Protein AF-A0A813BSS5-F1 (afdb_monomer_lite)

Structure (mmCIF, N/CA/C/O backbone):
data_AF-A0A813BSS5-F1
#
_entry.id   AF-A0A813BSS5-F1
#
loop_
_atom_site.group_PDB
_atom_site.id
_atom_site.type_symbol
_atom_site.label_atom_id
_atom_site.label_alt_id
_atom_site.label_comp_id
_atom_site.label_asym_id
_atom_site.label_entity_id
_atom_site.label_seq_id
_atom_site.pdbx_PDB_ins_code
_atom_site.Cartn_x
_atom_site.Cartn_y
_atom_site.Cartn_z
_atom_site.occupancy
_atom_site.B_iso_or_equiv
_atom_site.auth_seq_id
_atom_site.auth_comp_id
_atom_site.auth_asym_id
_atom_site.auth_atom_id
_atom_site.pdbx_PDB_model_num
ATOM 1 N N . MET A 1 1 ? -29.055 -18.743 -21.252 1.00 41.91 1 MET A N 1
ATOM 2 C CA . MET A 1 1 ? -27.965 -18.498 -22.225 1.00 41.91 1 MET A CA 1
ATOM 3 C C . MET A 1 1 ? -28.225 -17.417 -23.309 1.00 41.91 1 MET A C 1
ATOM 5 O O . MET A 1 1 ? -27.627 -17.505 -24.364 1.00 41.91 1 MET A O 1
ATOM 9 N N . ALA A 1 2 ? -29.002 -16.329 -23.208 1.00 43.19 2 ALA A N 1
ATOM 10 C CA . ALA A 1 2 ? -29.913 -15.776 -22.201 1.00 43.19 2 ALA A CA 1
ATOM 11 C C . ALA A 1 2 ? -29.357 -15.704 -20.769 1.00 43.19 2 ALA A C 1
ATOM 13 O O . ALA A 1 2 ? -29.848 -16.429 -19.910 1.00 43.19 2 ALA A O 1
ATOM 14 N N . ALA A 1 3 ? -28.280 -14.944 -20.541 1.00 35.41 3 ALA A N 1
ATOM 15 C CA . ALA A 1 3 ? -27.772 -14.654 -19.186 1.00 35.41 3 ALA A CA 1
ATOM 16 C C . ALA A 1 3 ? -26.871 -13.402 -19.067 1.00 35.41 3 ALA A C 1
ATOM 18 O O . ALA A 1 3 ? -26.746 -12.891 -17.966 1.00 35.41 3 ALA A O 1
ATOM 19 N N . LEU A 1 4 ? -26.272 -12.880 -20.151 1.00 32.59 4 LEU A N 1
ATOM 20 C CA . LEU A 1 4 ? -25.371 -11.706 -20.075 1.00 32.59 4 LEU A CA 1
ATOM 21 C C . LEU A 1 4 ? -25.512 -10.705 -21.241 1.00 32.59 4 LEU A C 1
ATOM 23 O O . LEU A 1 4 ? -24.641 -9.888 -21.496 1.00 32.59 4 LEU A O 1
ATOM 27 N N . GLN A 1 5 ? -26.665 -10.721 -21.916 1.00 43.97 5 GLN A N 1
ATOM 28 C CA . GLN A 1 5 ? -27.059 -9.740 -22.942 1.00 43.97 5 GLN A CA 1
ATOM 29 C C . GLN A 1 5 ? -27.971 -8.623 -22.377 1.00 43.97 5 GLN A C 1
ATOM 31 O O . GLN A 1 5 ? -28.697 -7.979 -23.130 1.00 43.97 5 GLN A O 1
ATOM 36 N N . ARG A 1 6 ? -28.022 -8.445 -21.045 1.00 38.06 6 ARG A N 1
ATOM 37 C CA . ARG A 1 6 ? -29.059 -7.629 -20.370 1.00 38.06 6 ARG A CA 1
ATOM 38 C C . ARG A 1 6 ? -28.606 -6.770 -19.183 1.00 38.06 6 ARG A C 1
ATOM 40 O O . ARG A 1 6 ? -29.451 -6.177 -18.525 1.00 38.06 6 ARG A O 1
ATOM 47 N N . ALA A 1 7 ? -27.305 -6.693 -18.928 1.00 33.84 7 ALA A N 1
ATOM 48 C CA . ALA A 1 7 ? -26.698 -5.862 -17.892 1.00 33.84 7 ALA A CA 1
ATOM 49 C C . ALA A 1 7 ? -25.300 -5.445 -18.402 1.00 33.84 7 ALA A C 1
ATOM 51 O O . ALA A 1 7 ? -24.501 -6.328 -18.686 1.00 33.84 7 ALA A O 1
ATOM 52 N N . LEU A 1 8 ? -24.949 -4.172 -18.614 1.00 31.31 8 LEU A N 1
ATOM 53 C CA . LEU A 1 8 ? -25.668 -2.928 -18.327 1.00 31.31 8 LEU A CA 1
ATOM 54 C C . LEU A 1 8 ? -25.516 -1.921 -19.485 1.00 31.31 8 LEU A C 1
ATOM 56 O O . LEU A 1 8 ? -24.478 -1.283 -19.624 1.00 31.31 8 LEU A O 1
ATOM 60 N N . ARG A 1 9 ? -26.585 -1.706 -20.263 1.00 38.97 9 ARG A N 1
ATOM 61 C CA . ARG A 1 9 ? -26.912 -0.339 -20.700 1.00 38.97 9 ARG A CA 1
ATOM 62 C C . ARG A 1 9 ? -27.728 0.283 -19.568 1.00 38.97 9 ARG A C 1
ATOM 64 O O . ARG A 1 9 ? -28.641 -0.370 -19.063 1.00 38.97 9 ARG A O 1
ATOM 71 N N . PRO A 1 10 ? -27.415 1.522 -19.197 1.00 35.28 10 PRO A N 1
ATOM 72 C CA . PRO A 1 10 ? -28.390 2.566 -19.474 1.00 35.28 10 PRO A CA 1
ATOM 73 C C . PRO A 1 10 ? -27.781 3.637 -20.378 1.00 35.28 10 PRO A C 1
ATOM 75 O O . PRO A 1 10 ? -26.706 4.164 -20.108 1.00 35.28 10 PRO A O 1
ATOM 78 N N . GLU A 1 11 ? -28.498 3.976 -21.447 1.00 36.44 11 GLU A N 1
ATOM 79 C CA . GLU A 1 11 ? -28.312 5.275 -22.086 1.00 36.44 11 GLU A CA 1
ATOM 80 C C . GLU A 1 11 ? -28.931 6.325 -21.155 1.00 36.44 11 GLU A C 1
ATOM 82 O O . GLU A 1 11 ? -30.122 6.268 -20.850 1.00 36.44 11 GLU A O 1
ATOM 87 N N . GLY A 1 12 ? -28.107 7.254 -20.681 1.00 29.75 12 GLY A N 1
ATOM 88 C CA . GLY A 1 12 ? -28.536 8.527 -20.119 1.00 29.75 12 GLY A CA 1
ATOM 89 C C . GLY A 1 12 ? -27.921 9.618 -20.982 1.00 29.75 12 GLY A C 1
ATOM 90 O O . GLY A 1 12 ? -26.699 9.667 -21.112 1.00 29.75 12 GLY A O 1
ATOM 91 N N . SER A 1 13 ? -28.758 10.428 -21.627 1.00 38.72 13 SER A N 1
ATOM 92 C CA . SER A 1 13 ? -28.311 11.471 -22.550 1.00 38.72 13 SER A CA 1
ATOM 93 C C . SER A 1 13 ? -27.357 12.451 -21.871 1.00 38.72 13 SER A C 1
ATOM 95 O O . SER A 1 13 ? -27.692 13.015 -20.832 1.00 38.72 13 SER A O 1
ATOM 97 N N . ILE A 1 14 ? -26.220 12.723 -22.510 1.00 35.75 14 ILE A N 1
ATOM 98 C CA . ILE A 1 14 ? -25.503 13.985 -22.329 1.00 35.75 14 ILE A CA 1
ATOM 99 C C . ILE A 1 14 ? -25.571 14.705 -23.668 1.00 35.75 14 ILE A C 1
ATOM 101 O O . ILE A 1 14 ? -25.085 14.214 -24.687 1.00 35.75 14 ILE A O 1
ATOM 105 N N . GLU A 1 15 ? -26.258 15.839 -23.654 1.00 35.34 15 GLU A N 1
ATOM 106 C CA . GLU A 1 15 ? -26.369 16.739 -24.789 1.00 35.34 15 GLU A CA 1
ATOM 107 C C . GLU A 1 15 ? -25.010 17.390 -25.085 1.00 35.34 15 GLU A C 1
ATOM 109 O O . GLU A 1 15 ? -24.260 17.731 -24.173 1.00 35.34 15 GLU A O 1
ATOM 114 N N . SER A 1 16 ? -24.735 17.595 -26.373 1.00 43.12 16 SER A N 1
ATOM 115 C CA . SER A 1 16 ? -24.099 18.805 -26.909 1.00 43.12 16 SER A CA 1
ATOM 116 C C . SER A 1 16 ? -23.010 19.477 -26.050 1.00 43.12 16 SER A C 1
ATOM 118 O O . SER A 1 16 ? -23.248 20.509 -25.425 1.00 43.12 16 SER A O 1
ATOM 120 N N . GLY A 1 17 ? -21.784 18.953 -26.111 1.00 33.00 17 GLY A N 1
ATOM 121 C CA . GLY A 1 17 ? -20.577 19.642 -25.645 1.00 33.00 17 GLY A CA 1
ATOM 122 C C . GLY A 1 17 ? -19.471 19.545 -26.693 1.00 33.00 17 GLY A C 1
ATOM 123 O O . GLY A 1 17 ? -18.977 18.453 -26.965 1.00 33.00 17 GLY A O 1
ATOM 124 N N . GLU A 1 18 ? -19.103 20.672 -27.305 1.00 44.28 18 GLU A N 1
ATOM 125 C CA . GLU A 1 18 ? -18.062 20.741 -28.337 1.00 44.28 18 GLU A CA 1
ATOM 126 C C . GLU A 1 18 ? -16.682 20.391 -27.747 1.00 44.28 18 GLU A C 1
ATOM 128 O O . GLU A 1 18 ? -16.078 21.177 -27.019 1.00 44.28 18 GLU A O 1
ATOM 133 N N . GLY A 1 19 ? -16.178 19.196 -28.065 1.00 31.06 19 GLY A N 1
ATOM 134 C CA . GLY A 1 19 ? -14.781 18.809 -27.855 1.00 31.06 19 GLY A CA 1
ATOM 135 C C . GLY A 1 19 ? -13.951 19.061 -29.120 1.00 31.06 19 GLY A C 1
ATOM 136 O O . GLY A 1 19 ? -14.494 18.953 -30.223 1.00 31.06 19 GLY A O 1
ATOM 137 N N . PRO A 1 20 ? -12.650 19.392 -29.007 1.00 34.28 20 PRO A N 1
ATOM 138 C CA . PRO A 1 20 ? -11.826 19.717 -30.167 1.00 34.28 20 PRO A CA 1
ATOM 139 C C . PRO A 1 20 ? -11.706 18.517 -31.113 1.00 34.28 20 PRO A C 1
ATOM 141 O O . PRO A 1 20 ? -11.486 17.385 -30.679 1.00 34.28 20 PRO A O 1
ATOM 144 N N . ALA A 1 21 ? -11.831 18.778 -32.415 1.00 36.62 21 ALA A N 1
ATOM 145 C CA . ALA A 1 21 ? -11.681 17.762 -33.446 1.00 36.62 21 ALA A CA 1
ATOM 146 C C . ALA A 1 21 ? -10.262 17.172 -33.410 1.00 36.62 21 ALA A C 1
ATOM 148 O O . ALA A 1 21 ? -9.282 17.861 -33.694 1.00 36.62 21 ALA A O 1
ATOM 149 N N . TRP A 1 22 ? -10.155 15.888 -33.066 1.00 37.19 22 TRP A N 1
ATOM 150 C CA . TRP A 1 22 ? -8.892 15.161 -33.128 1.00 37.19 22 TRP A CA 1
ATOM 151 C C . TRP A 1 22 ? -8.639 14.721 -34.572 1.00 37.19 22 TRP A C 1
ATOM 153 O O . TRP A 1 22 ? -9.071 13.648 -34.996 1.00 37.19 22 TRP A O 1
ATOM 163 N N . GLU A 1 23 ? -7.947 15.557 -35.345 1.00 32.38 23 GLU A N 1
ATOM 164 C CA . GLU A 1 23 ? -7.431 15.147 -36.651 1.00 32.38 23 GLU A CA 1
ATOM 165 C C . GLU A 1 23 ? -6.342 14.068 -36.472 1.00 32.38 23 GLU A C 1
ATOM 167 O O . GLU A 1 23 ? -5.448 14.219 -35.631 1.00 32.38 23 GLU A O 1
ATOM 172 N N . PRO A 1 24 ? -6.382 12.956 -37.228 1.00 36.72 24 PRO A N 1
ATOM 173 C CA . PRO A 1 24 ? -5.332 11.950 -37.171 1.00 36.72 24 PRO A CA 1
ATOM 174 C C . PRO A 1 24 ? -4.077 12.470 -37.886 1.00 36.72 24 PRO A C 1
ATOM 176 O O . PRO A 1 24 ? -4.059 12.604 -39.109 1.00 36.72 24 PRO A O 1
ATOM 179 N N . GLN A 1 25 ? -3.009 12.731 -37.127 1.00 39.38 25 GLN A N 1
ATOM 180 C CA . GLN A 1 25 ? -1.706 13.150 -37.659 1.00 39.38 25 GLN A CA 1
ATOM 181 C C . GLN A 1 25 ? -1.075 12.052 -38.533 1.00 39.38 25 GLN A C 1
ATOM 183 O O . GLN A 1 25 ? -0.367 11.173 -38.042 1.00 39.38 25 GLN A O 1
ATOM 188 N N . ALA A 1 26 ? -1.312 12.118 -39.844 1.00 38.91 26 ALA A N 1
ATOM 189 C CA . ALA A 1 26 ? -0.766 11.172 -40.819 1.00 38.91 26 ALA A CA 1
ATOM 190 C C . ALA A 1 26 ? 0.738 11.374 -41.114 1.00 38.91 26 ALA A C 1
ATOM 192 O O . ALA A 1 26 ? 1.367 10.500 -41.703 1.00 38.91 26 ALA A O 1
ATOM 193 N N . GLU A 1 27 ? 1.329 12.495 -40.688 1.00 41.62 27 GLU A N 1
ATOM 194 C CA . GLU A 1 27 ? 2.693 12.906 -41.066 1.00 41.62 27 GLU A CA 1
ATOM 195 C C . GLU A 1 27 ? 3.815 12.211 -40.259 1.00 41.62 27 GLU A C 1
ATOM 197 O O . GLU A 1 27 ? 4.951 12.145 -40.715 1.00 41.62 27 GLU A O 1
ATOM 202 N N . ASN A 1 28 ? 3.515 11.609 -39.100 1.00 52.53 28 ASN A N 1
ATOM 203 C CA . ASN A 1 28 ? 4.542 11.053 -38.196 1.00 52.53 28 ASN A CA 1
ATOM 204 C C . ASN A 1 28 ? 5.046 9.633 -38.551 1.00 52.53 28 ASN A C 1
ATOM 206 O O . ASN A 1 28 ? 5.989 9.139 -37.929 1.00 52.53 28 ASN A O 1
ATOM 210 N N . CYS A 1 29 ? 4.428 8.934 -39.510 1.00 54.06 29 CYS A N 1
ATOM 211 C CA . CYS A 1 29 ? 4.730 7.513 -39.748 1.00 54.06 29 CYS A CA 1
ATOM 212 C C . CYS A 1 29 ? 6.068 7.279 -40.476 1.00 54.06 29 CYS A C 1
ATOM 214 O O . CYS A 1 29 ? 6.780 6.325 -40.155 1.00 54.06 29 CYS A O 1
ATOM 216 N N . GLU A 1 30 ? 6.435 8.135 -41.434 1.00 60.25 30 GLU A N 1
ATOM 217 C CA . GLU A 1 30 ? 7.646 7.937 -42.247 1.00 60.25 30 GLU A CA 1
ATOM 218 C C . GLU A 1 30 ? 8.931 8.262 -41.465 1.00 60.25 30 GLU A C 1
ATOM 220 O O . GLU A 1 30 ? 9.902 7.502 -41.520 1.00 60.25 30 GLU A O 1
ATOM 225 N N . GLU A 1 31 ? 8.921 9.324 -40.651 1.00 61.78 31 GLU A N 1
ATOM 226 C CA . GLU A 1 31 ? 10.051 9.687 -39.780 1.00 61.78 31 GLU A CA 1
ATOM 227 C C . GLU A 1 31 ? 10.272 8.663 -38.650 1.00 61.78 31 GLU A C 1
ATOM 229 O O . GLU A 1 31 ? 11.416 8.329 -38.311 1.00 61.78 31 GLU A O 1
ATOM 234 N N . SER A 1 32 ? 9.187 8.093 -38.110 1.00 64.50 32 SER A N 1
ATOM 235 C CA . SER A 1 32 ? 9.254 6.978 -37.156 1.00 64.50 32 SER A CA 1
ATOM 236 C C . SER A 1 32 ? 9.902 5.739 -37.800 1.00 64.50 32 SER A C 1
ATOM 238 O O . SER A 1 32 ? 10.847 5.168 -37.252 1.00 64.50 32 SER A O 1
ATOM 240 N N . GLY A 1 33 ? 9.513 5.389 -39.032 1.00 77.69 33 GLY A N 1
ATOM 241 C CA . GLY A 1 33 ? 10.150 4.305 -39.790 1.00 77.69 33 GLY A CA 1
ATOM 242 C C . GLY A 1 33 ? 11.646 4.536 -40.053 1.00 77.69 33 GLY A C 1
ATOM 243 O O . GLY A 1 33 ? 12.465 3.637 -39.841 1.00 77.69 33 GLY A O 1
ATOM 244 N N . ALA A 1 34 ? 12.034 5.747 -40.463 1.00 84.88 34 ALA A N 1
ATOM 245 C CA . ALA A 1 34 ? 13.434 6.088 -40.725 1.00 84.88 34 ALA A CA 1
ATOM 246 C C . ALA A 1 34 ? 14.308 6.018 -39.457 1.00 84.88 34 ALA A C 1
ATOM 248 O O . ALA A 1 34 ? 15.418 5.475 -39.487 1.00 84.88 34 ALA A O 1
ATOM 249 N N . SER A 1 35 ? 13.804 6.520 -38.328 1.00 85.94 35 SER A N 1
ATOM 250 C CA . SER A 1 35 ? 14.518 6.497 -37.044 1.00 85.94 35 SER A CA 1
ATOM 251 C C . SER A 1 35 ? 14.665 5.083 -36.463 1.00 85.94 35 SER A C 1
ATOM 253 O O . SER A 1 35 ? 15.728 4.766 -35.925 1.00 85.94 35 SER A O 1
ATOM 255 N N . GLU A 1 36 ? 13.693 4.185 -36.660 1.00 88.31 36 GLU A N 1
ATOM 256 C CA . GLU A 1 36 ? 13.842 2.759 -36.326 1.00 88.31 36 GLU A CA 1
ATOM 257 C C . GLU A 1 36 ? 14.911 2.037 -37.167 1.00 88.31 36 GLU A C 1
ATOM 259 O O . GLU A 1 36 ? 15.658 1.193 -36.651 1.00 88.31 36 GLU A O 1
ATOM 264 N N . VAL A 1 37 ? 15.002 2.347 -38.464 1.00 90.00 37 VAL A N 1
ATOM 265 C CA . VAL A 1 37 ? 16.030 1.782 -39.356 1.00 90.00 37 VAL A CA 1
ATOM 266 C C . VAL A 1 37 ? 17.418 2.279 -38.948 1.00 90.00 37 VAL A C 1
ATOM 268 O O . VAL A 1 37 ? 18.342 1.473 -38.816 1.00 90.00 37 VAL A O 1
ATOM 271 N N . LEU A 1 38 ? 17.564 3.575 -38.657 1.00 89.88 38 LEU A N 1
ATOM 272 C CA . LEU A 1 38 ? 18.812 4.143 -38.139 1.00 89.88 38 LEU A CA 1
ATOM 273 C C . LEU A 1 38 ? 19.199 3.536 -36.784 1.00 89.88 38 LEU A C 1
ATOM 275 O O . LEU A 1 38 ? 20.355 3.156 -36.601 1.00 89.88 38 LEU A O 1
ATOM 279 N N . ALA A 1 39 ? 18.251 3.356 -35.862 1.00 90.50 39 ALA A N 1
ATOM 280 C CA . ALA A 1 39 ? 18.513 2.682 -34.593 1.00 90.50 39 ALA A CA 1
ATOM 281 C C . ALA A 1 39 ? 19.001 1.237 -34.791 1.00 90.50 39 ALA A C 1
ATOM 283 O O . ALA A 1 39 ? 19.964 0.818 -34.151 1.00 90.50 39 ALA A O 1
ATOM 284 N N . SER A 1 40 ? 18.398 0.503 -35.731 1.00 90.31 40 SER A N 1
ATOM 285 C CA . SER A 1 40 ? 18.821 -0.860 -36.086 1.00 90.31 40 SER A CA 1
ATOM 286 C C . SER A 1 40 ? 20.258 -0.888 -36.643 1.00 90.31 40 SER A C 1
ATOM 288 O O . SER A 1 40 ? 21.019 -1.808 -36.347 1.00 90.31 40 SER A O 1
ATOM 290 N N . LEU A 1 41 ? 20.666 0.141 -37.400 1.00 92.50 41 LEU A N 1
ATOM 291 C CA . LEU A 1 41 ? 22.038 0.301 -37.903 1.00 92.50 41 LEU A CA 1
ATOM 292 C C . LEU A 1 41 ? 23.045 0.683 -36.806 1.00 92.50 41 LEU A C 1
ATOM 294 O O . LEU A 1 41 ? 24.167 0.177 -36.823 1.00 92.50 41 LEU A O 1
ATOM 298 N N . HIS A 1 42 ? 22.674 1.551 -35.859 1.00 90.19 42 HIS A N 1
ATOM 299 C CA . HIS A 1 42 ? 23.517 1.873 -34.699 1.00 90.19 42 HIS A CA 1
ATOM 300 C C . HIS A 1 42 ? 23.720 0.644 -33.805 1.00 90.19 42 HIS A C 1
ATOM 302 O O . HIS A 1 42 ? 24.853 0.327 -33.448 1.00 90.19 42 HIS A O 1
ATOM 308 N N . GLU A 1 43 ? 22.656 -0.115 -33.535 1.00 90.19 43 GLU A N 1
ATOM 309 C CA . GLU A 1 43 ? 22.741 -1.359 -32.771 1.00 90.19 43 GLU A CA 1
ATOM 310 C C . GLU A 1 43 ? 23.635 -2.404 -33.459 1.00 90.19 43 GLU A C 1
ATOM 312 O O . GLU A 1 43 ? 24.505 -2.984 -32.812 1.00 90.19 43 GLU A O 1
ATOM 317 N N . ALA A 1 44 ? 23.499 -2.596 -34.777 1.00 89.31 44 ALA A N 1
ATOM 318 C CA . ALA A 1 44 ? 24.358 -3.504 -35.545 1.00 89.31 44 ALA A CA 1
ATOM 319 C C . ALA A 1 44 ? 25.846 -3.092 -35.551 1.00 89.31 44 ALA A C 1
ATOM 321 O O . ALA A 1 44 ? 26.715 -3.923 -35.812 1.00 89.31 44 ALA A O 1
ATOM 322 N N . ARG A 1 45 ? 26.151 -1.822 -35.250 1.00 89.44 45 ARG A N 1
ATOM 323 C CA . ARG A 1 45 ? 27.514 -1.288 -35.073 1.00 89.44 45 ARG A CA 1
ATOM 324 C C . ARG A 1 45 ? 28.013 -1.344 -33.621 1.00 89.44 45 ARG A C 1
ATOM 326 O O . ARG A 1 45 ? 29.124 -0.895 -33.361 1.00 89.44 45 ARG A O 1
ATOM 333 N N . GLY A 1 46 ? 27.218 -1.876 -32.689 1.00 85.06 46 GLY A N 1
ATOM 334 C CA . GLY A 1 46 ? 27.536 -1.933 -31.257 1.00 85.06 46 GLY A CA 1
ATOM 335 C C . GLY A 1 46 ? 27.190 -0.664 -30.468 1.00 85.06 46 GLY A C 1
ATOM 336 O O . GLY A 1 46 ? 27.453 -0.603 -29.271 1.00 85.06 46 GLY A O 1
ATOM 337 N N . ASP A 1 47 ? 26.571 0.340 -31.093 1.00 88.25 47 ASP A N 1
ATOM 338 C CA . ASP A 1 47 ? 26.162 1.591 -30.448 1.00 88.25 47 ASP A CA 1
ATOM 339 C C . ASP A 1 47 ? 24.708 1.504 -29.950 1.00 88.25 47 ASP A C 1
ATOM 341 O O . ASP A 1 47 ? 23.778 2.125 -30.478 1.00 88.25 47 ASP A O 1
ATOM 345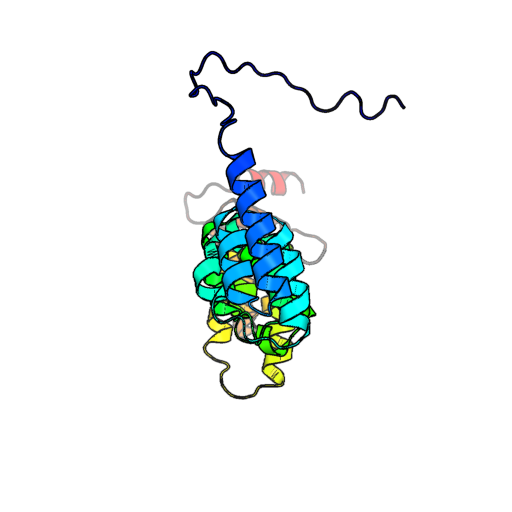 N N . ALA A 1 48 ? 24.511 0.691 -28.908 1.00 88.69 48 ALA A N 1
ATOM 346 C CA . ALA A 1 48 ? 23.214 0.522 -28.252 1.00 88.69 48 ALA A CA 1
ATOM 347 C C . ALA A 1 48 ? 22.682 1.836 -27.642 1.00 88.69 48 ALA A C 1
ATOM 349 O O . ALA A 1 48 ? 21.470 2.030 -27.560 1.00 88.69 48 ALA A O 1
ATOM 350 N N . THR A 1 49 ? 23.568 2.762 -27.261 1.00 89.19 49 THR A N 1
ATOM 351 C CA . THR A 1 49 ? 23.216 4.058 -26.660 1.00 89.19 49 THR A CA 1
ATOM 352 C C . THR A 1 49 ? 22.547 5.000 -27.659 1.00 89.19 49 THR A C 1
ATOM 354 O O . THR A 1 49 ? 21.507 5.586 -27.343 1.00 89.19 49 THR A O 1
ATOM 357 N N . SER A 1 50 ? 23.089 5.150 -28.871 1.00 89.56 50 SER A N 1
ATOM 358 C CA . SER A 1 50 ? 22.430 5.958 -29.906 1.00 89.56 50 SER A CA 1
ATOM 359 C C . SER A 1 50 ? 21.156 5.288 -30.414 1.00 89.56 50 SER A C 1
ATOM 361 O O . SER A 1 50 ? 20.152 5.971 -30.604 1.00 89.56 50 SER A O 1
ATOM 363 N N . ALA A 1 51 ? 21.152 3.957 -30.553 1.00 90.94 51 ALA A N 1
ATOM 364 C CA . ALA A 1 51 ? 19.952 3.206 -30.917 1.00 90.94 51 ALA A CA 1
ATOM 365 C C . ALA A 1 51 ? 18.811 3.403 -29.897 1.00 90.94 51 ALA A C 1
ATOM 367 O O . ALA A 1 51 ? 17.687 3.717 -30.287 1.00 90.94 51 ALA A O 1
ATOM 368 N N . LEU A 1 52 ? 19.108 3.321 -28.595 1.00 91.12 52 LEU A N 1
ATOM 369 C CA . LEU A 1 52 ? 18.176 3.632 -27.507 1.00 91.12 52 LEU A CA 1
ATOM 370 C C . LEU A 1 52 ? 17.609 5.055 -27.622 1.00 91.12 52 LEU A C 1
ATOM 372 O O . LEU A 1 52 ? 16.395 5.235 -27.554 1.00 91.12 52 LEU A O 1
ATOM 376 N N . ARG A 1 53 ? 18.469 6.065 -27.813 1.00 90.38 53 ARG A N 1
ATOM 377 C CA . ARG A 1 53 ? 18.039 7.470 -27.935 1.00 90.38 53 ARG A CA 1
ATOM 378 C C . ARG A 1 53 ? 17.127 7.694 -29.139 1.00 90.38 53 ARG A C 1
ATOM 380 O O . ARG A 1 53 ? 16.135 8.404 -29.003 1.00 90.38 53 ARG A O 1
ATOM 387 N N . LEU A 1 54 ? 17.437 7.079 -30.282 1.00 90.69 54 LEU A N 1
ATOM 388 C CA . LEU A 1 54 ? 16.621 7.161 -31.495 1.00 90.69 54 LEU A CA 1
ATOM 389 C C . LEU A 1 54 ? 15.247 6.505 -31.294 1.00 90.69 54 LEU A C 1
ATOM 391 O O . LEU A 1 54 ? 14.237 7.156 -31.537 1.00 90.69 54 LEU A O 1
ATOM 395 N N . LEU A 1 55 ? 15.185 5.274 -30.770 1.00 91.75 55 LEU A N 1
ATOM 396 C CA . LEU A 1 55 ? 13.906 4.588 -30.522 1.00 91.75 55 LEU A CA 1
ATOM 397 C C . LEU A 1 55 ? 13.051 5.305 -29.465 1.00 91.75 55 LEU A C 1
ATOM 399 O O . LEU A 1 55 ? 11.840 5.425 -29.638 1.00 91.75 55 LEU A O 1
ATOM 403 N N . ALA A 1 56 ? 13.671 5.826 -28.400 1.00 90.44 56 ALA A N 1
ATOM 404 C CA . ALA A 1 56 ? 12.981 6.592 -27.361 1.00 90.44 56 ALA A CA 1
ATOM 405 C C . ALA A 1 56 ? 12.512 7.980 -27.840 1.00 90.44 56 ALA A C 1
ATOM 407 O O . ALA A 1 56 ? 11.530 8.507 -27.320 1.00 90.44 56 ALA A O 1
ATOM 408 N N . ALA A 1 57 ? 13.194 8.589 -28.817 1.00 89.25 57 ALA A N 1
ATOM 409 C CA . ALA A 1 57 ? 12.733 9.812 -29.474 1.00 89.25 57 ALA A CA 1
ATOM 410 C C . ALA A 1 57 ? 11.590 9.537 -30.466 1.00 89.25 57 ALA A C 1
ATOM 412 O O . ALA A 1 57 ? 10.660 10.332 -30.539 1.00 89.25 57 ALA A O 1
ATOM 413 N N . ALA A 1 58 ? 11.632 8.399 -31.163 1.00 89.38 58 ALA A N 1
ATOM 414 C CA . ALA A 1 58 ? 10.610 7.950 -32.109 1.00 89.38 58 ALA A CA 1
ATOM 415 C C . ALA A 1 58 ? 9.329 7.395 -31.453 1.00 89.38 58 ALA A C 1
ATOM 417 O O . ALA A 1 58 ? 8.378 7.068 -32.159 1.00 89.38 58 ALA A O 1
ATOM 418 N N . GLY A 1 59 ? 9.317 7.215 -30.124 1.00 88.88 59 GLY A N 1
ATOM 419 C CA . GLY A 1 59 ? 8.221 6.553 -29.407 1.00 88.88 59 GLY A CA 1
ATOM 420 C C . GLY A 1 59 ? 8.070 5.063 -29.747 1.00 88.88 59 GLY A C 1
ATOM 421 O O . GLY A 1 59 ? 6.987 4.504 -29.598 1.00 88.88 59 GLY A O 1
ATOM 422 N N . SER A 1 60 ? 9.128 4.405 -30.232 1.00 91.56 60 SER A N 1
ATOM 423 C CA . SER A 1 60 ? 9.041 3.025 -30.718 1.00 91.56 60 SER A CA 1
ATOM 424 C C . SER A 1 60 ? 9.073 2.001 -29.584 1.00 91.56 60 SER A C 1
ATOM 426 O O . SER A 1 60 ? 10.041 1.905 -28.827 1.00 91.56 60 SER A O 1
ATOM 428 N N . GLN A 1 61 ? 8.065 1.126 -29.554 1.00 91.25 61 GLN A N 1
ATOM 429 C CA . GLN A 1 61 ? 7.979 -0.044 -28.666 1.00 91.25 61 GLN A CA 1
ATOM 430 C C . GLN A 1 61 ? 9.181 -1.004 -28.796 1.00 91.25 61 GLN A C 1
ATOM 432 O O . GLN A 1 61 ? 9.488 -1.754 -27.868 1.00 91.25 61 GLN A O 1
ATOM 437 N N . ARG A 1 62 ? 9.929 -0.960 -29.911 1.00 92.06 62 ARG A N 1
ATOM 438 C CA . ARG A 1 62 ? 11.151 -1.768 -30.101 1.00 92.06 62 ARG A CA 1
ATOM 439 C C . ARG A 1 62 ? 12.254 -1.415 -29.099 1.00 92.06 62 ARG A C 1
ATOM 441 O O . ARG A 1 62 ? 13.156 -2.227 -28.887 1.00 92.06 62 ARG A O 1
ATOM 448 N N . VAL A 1 63 ? 12.166 -0.253 -28.445 1.00 92.62 63 VAL A N 1
ATOM 449 C CA . VAL A 1 63 ? 13.094 0.165 -27.390 1.00 92.62 63 VAL A CA 1
ATOM 450 C C . VAL A 1 63 ? 13.164 -0.844 -26.239 1.00 92.62 63 VAL A C 1
ATOM 452 O O . VAL A 1 63 ? 14.256 -1.149 -25.769 1.00 92.62 63 VAL A O 1
ATOM 455 N N . PHE A 1 64 ? 12.043 -1.457 -25.844 1.00 92.94 64 PHE A N 1
ATOM 456 C CA . PHE A 1 64 ? 12.015 -2.430 -24.746 1.00 92.94 64 PHE A CA 1
ATOM 457 C C . PHE A 1 64 ? 12.697 -3.752 -25.118 1.00 92.94 64 PHE A C 1
ATOM 459 O O . PHE A 1 64 ? 13.368 -4.361 -24.283 1.00 92.94 64 PHE A O 1
ATOM 466 N N . ALA A 1 65 ? 12.604 -4.171 -26.385 1.00 92.19 65 ALA A N 1
ATOM 467 C CA . ALA A 1 65 ? 13.327 -5.334 -26.897 1.00 92.19 65 ALA A CA 1
ATOM 468 C C . ALA A 1 65 ? 14.848 -5.093 -26.938 1.00 92.19 65 ALA A C 1
ATOM 4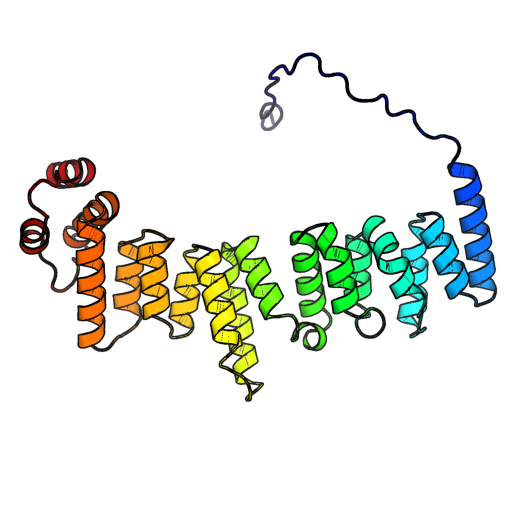70 O O . ALA A 1 65 ? 15.621 -5.987 -26.584 1.00 92.19 65 ALA A O 1
ATOM 471 N N . LEU A 1 66 ? 15.277 -3.877 -27.306 1.00 92.06 66 LEU A N 1
ATOM 472 C CA . LEU A 1 66 ? 16.677 -3.454 -27.224 1.00 92.06 66 LEU A CA 1
ATOM 473 C C . LEU A 1 66 ? 17.161 -3.484 -25.766 1.00 92.06 66 LEU A C 1
ATOM 475 O O . LEU A 1 66 ? 18.132 -4.177 -25.462 1.00 92.06 66 LEU A O 1
ATOM 479 N N . LEU A 1 67 ? 16.451 -2.809 -24.855 1.00 91.62 67 LEU A N 1
ATOM 480 C CA . LEU A 1 67 ? 16.797 -2.758 -23.430 1.00 91.62 67 LEU A CA 1
ATOM 481 C C . LEU A 1 67 ? 16.922 -4.157 -22.820 1.00 91.62 67 LEU A C 1
ATOM 483 O O . LEU A 1 67 ? 17.940 -4.461 -22.205 1.00 91.62 67 LEU A O 1
ATOM 487 N N . ARG A 1 68 ? 15.945 -5.044 -23.053 1.00 91.25 68 ARG A N 1
ATOM 488 C CA . ARG A 1 68 ? 15.958 -6.417 -22.520 1.00 91.25 68 ARG A CA 1
ATOM 489 C C . ARG A 1 68 ? 17.188 -7.219 -22.953 1.00 91.25 68 ARG A C 1
ATOM 491 O O . ARG A 1 68 ? 17.708 -8.006 -22.168 1.00 91.25 68 ARG A O 1
ATOM 498 N N . ARG A 1 69 ? 17.650 -7.028 -24.193 1.00 89.56 69 ARG A N 1
ATOM 499 C CA . ARG A 1 69 ? 18.830 -7.713 -24.740 1.00 89.56 69 ARG A CA 1
ATOM 500 C C . ARG A 1 69 ? 20.134 -7.190 -24.138 1.00 89.56 69 ARG A C 1
ATOM 502 O O . ARG A 1 69 ? 20.971 -8.002 -23.763 1.00 89.56 69 ARG A O 1
ATOM 509 N N . HIS A 1 70 ? 20.309 -5.872 -24.050 1.00 88.81 70 HIS A N 1
ATOM 510 C CA . HIS A 1 70 ? 21.581 -5.271 -23.616 1.00 88.81 70 HIS A CA 1
ATOM 511 C C . HIS A 1 70 ? 21.729 -5.213 -22.089 1.00 88.81 70 HIS A C 1
ATOM 513 O O . HIS A 1 70 ? 22.800 -5.531 -21.577 1.00 88.81 70 HIS A O 1
ATOM 519 N N . LEU A 1 71 ? 20.657 -4.926 -21.340 1.00 85.94 71 LEU A N 1
ATOM 520 C CA . LEU A 1 71 ? 20.677 -5.000 -19.869 1.00 85.94 71 LEU A CA 1
ATOM 521 C C . LEU A 1 71 ? 20.911 -6.441 -19.385 1.00 85.94 71 LEU A C 1
ATOM 523 O O . LEU A 1 71 ? 21.680 -6.668 -18.455 1.00 85.94 71 LEU A O 1
ATOM 527 N N . GLY A 1 72 ? 20.347 -7.435 -20.084 1.00 78.25 72 GLY A N 1
ATOM 528 C CA . GLY A 1 72 ? 20.630 -8.856 -19.849 1.00 78.25 72 GLY A CA 1
ATOM 529 C C . GLY A 1 72 ? 22.078 -9.283 -20.132 1.00 78.25 72 GLY A C 1
ATOM 530 O O . GLY A 1 72 ? 22.479 -10.365 -19.713 1.00 78.25 72 GLY A O 1
ATOM 531 N N . GLN A 1 73 ? 22.868 -8.446 -20.812 1.00 82.19 73 GLN A N 1
ATOM 532 C CA . GLN A 1 73 ? 24.301 -8.647 -21.066 1.00 82.19 73 GLN A CA 1
ATOM 533 C C . GLN A 1 73 ? 25.192 -7.817 -20.122 1.00 82.19 73 GLN A C 1
ATOM 535 O O . GLN A 1 73 ? 26.410 -7.820 -20.279 1.00 82.19 73 GLN A O 1
ATOM 540 N N . GLY A 1 74 ? 24.607 -7.109 -19.146 1.00 71.06 74 GLY A N 1
ATOM 541 C CA . GLY A 1 74 ? 25.343 -6.242 -18.223 1.00 71.06 74 GLY A CA 1
ATOM 542 C C . GLY A 1 74 ? 25.853 -4.944 -18.857 1.00 71.06 74 GLY A C 1
ATOM 543 O O . GLY A 1 74 ? 26.775 -4.332 -18.323 1.00 71.06 74 GLY A O 1
ATOM 544 N N . ALA A 1 75 ? 25.290 -4.519 -19.993 1.00 74.75 75 ALA A N 1
ATOM 545 C CA . ALA A 1 75 ? 25.655 -3.249 -20.607 1.00 74.75 75 ALA A CA 1
ATOM 546 C C . ALA A 1 75 ? 25.151 -2.075 -19.750 1.00 74.75 75 ALA A C 1
ATOM 548 O O . ALA A 1 75 ? 23.942 -1.912 -19.565 1.00 74.75 75 ALA A O 1
ATOM 549 N N . ASP A 1 76 ? 26.070 -1.228 -19.279 1.00 70.88 76 ASP A N 1
ATOM 550 C CA . ASP A 1 76 ? 25.721 0.047 -18.650 1.00 70.88 76 ASP A CA 1
ATOM 551 C C . ASP A 1 76 ? 25.203 1.025 -19.713 1.00 70.88 76 ASP A C 1
ATOM 553 O O . ASP A 1 76 ? 25.947 1.751 -20.380 1.00 70.88 76 ASP A O 1
ATOM 557 N N . LEU A 1 77 ? 23.886 1.019 -19.894 1.00 67.94 77 LEU A N 1
ATOM 558 C CA . LEU A 1 77 ? 23.185 1.970 -20.739 1.00 67.94 77 LEU A CA 1
ATOM 559 C C . LEU A 1 77 ? 22.943 3.270 -19.959 1.00 67.94 77 LEU A C 1
ATOM 561 O O . LEU A 1 77 ? 21.798 3.659 -19.742 1.00 67.94 77 LEU A O 1
ATOM 565 N N . GLY A 1 78 ? 24.007 3.988 -19.588 1.00 68.62 78 GLY A N 1
ATOM 566 C CA . GLY A 1 78 ? 23.931 5.241 -18.815 1.00 68.62 78 GLY A CA 1
ATOM 567 C C . GLY A 1 78 ? 23.064 6.356 -19.436 1.00 68.62 78 GLY A C 1
ATOM 568 O O . GLY A 1 78 ? 22.754 7.352 -18.786 1.00 68.62 78 GLY A O 1
ATOM 569 N N . ALA A 1 79 ? 22.613 6.196 -20.686 1.00 73.75 79 ALA A N 1
ATOM 570 C CA . ALA A 1 79 ? 21.605 7.052 -21.309 1.00 73.75 79 ALA A CA 1
ATOM 571 C C . ALA A 1 79 ? 20.147 6.729 -20.919 1.00 73.75 79 ALA A C 1
ATOM 573 O O . ALA A 1 79 ? 19.285 7.561 -21.201 1.00 73.75 79 ALA A O 1
ATOM 574 N N . VAL A 1 80 ? 19.843 5.580 -20.293 1.00 83.00 80 VAL A N 1
ATOM 575 C CA . VAL A 1 80 ? 18.462 5.196 -19.940 1.00 83.00 80 VAL A CA 1
ATOM 576 C C . VAL A 1 80 ? 17.855 6.183 -18.956 1.00 83.00 80 VAL A C 1
ATOM 578 O O . VAL A 1 80 ? 16.748 6.638 -19.208 1.00 83.00 80 VAL A O 1
ATOM 581 N N . SER A 1 81 ? 18.583 6.583 -17.908 1.00 82.81 81 SER A N 1
ATOM 582 C CA . SER A 1 81 ? 18.115 7.578 -16.926 1.00 82.81 81 SER A CA 1
ATOM 583 C C . SER A 1 81 ? 17.616 8.867 -17.606 1.00 82.81 81 SER A C 1
ATOM 585 O O . SER A 1 81 ? 16.516 9.343 -17.335 1.00 82.81 81 SER A O 1
ATOM 587 N N . ALA A 1 82 ? 18.347 9.359 -18.615 1.00 84.81 82 ALA A N 1
ATOM 588 C CA . ALA A 1 82 ? 17.987 10.566 -19.365 1.00 84.81 82 ALA A CA 1
ATOM 589 C C . ALA A 1 82 ? 16.742 10.418 -20.268 1.00 84.81 82 ALA A C 1
ATOM 591 O O . ALA A 1 82 ? 16.120 11.423 -20.611 1.00 84.81 82 ALA A O 1
ATOM 592 N N . VAL A 1 83 ? 16.370 9.196 -20.669 1.00 89.56 83 VAL A N 1
ATOM 593 C CA . VAL A 1 83 ? 15.143 8.921 -21.445 1.00 89.56 83 VAL A CA 1
ATOM 594 C C . VAL A 1 83 ? 14.041 8.252 -20.617 1.00 89.56 83 VAL A C 1
ATOM 596 O O . VAL A 1 83 ? 12.939 8.055 -21.127 1.00 89.56 83 VAL A O 1
ATOM 599 N N . LEU A 1 84 ? 14.297 7.948 -19.341 1.00 90.69 84 LEU A N 1
ATOM 600 C CA . LEU A 1 84 ? 13.425 7.170 -18.461 1.00 90.69 84 LEU A CA 1
ATOM 601 C C . LEU A 1 84 ? 11.983 7.704 -18.400 1.00 90.69 84 LEU A C 1
ATOM 603 O O . LEU A 1 84 ? 11.076 6.895 -18.595 1.00 90.69 84 LEU A O 1
ATOM 607 N N . PRO A 1 85 ? 11.722 9.025 -18.271 1.00 91.00 85 PRO A N 1
ATOM 608 C CA . PRO A 1 85 ? 10.353 9.545 -18.287 1.00 91.00 85 PRO A CA 1
ATOM 609 C C . PRO A 1 85 ? 9.613 9.272 -19.605 1.00 91.00 85 PRO A C 1
ATOM 611 O O . PRO A 1 85 ? 8.416 9.010 -19.597 1.00 91.00 85 PRO A O 1
ATOM 614 N N . ARG A 1 86 ? 10.317 9.277 -20.749 1.00 91.00 86 ARG A N 1
ATOM 615 C CA . ARG A 1 86 ? 9.719 8.964 -22.062 1.00 91.00 86 ARG A CA 1
ATOM 616 C C . ARG A 1 86 ? 9.411 7.478 -22.203 1.00 91.00 86 ARG A C 1
ATOM 618 O O . ARG A 1 86 ? 8.387 7.123 -22.771 1.00 91.00 86 ARG A O 1
ATOM 625 N N . LEU A 1 87 ? 10.282 6.617 -21.677 1.00 92.50 87 LEU A N 1
ATOM 626 C CA . LEU A 1 87 ? 10.072 5.168 -21.681 1.00 92.50 87 LEU A CA 1
ATOM 627 C C . LEU A 1 87 ? 8.886 4.770 -20.794 1.00 92.50 87 LEU A C 1
ATOM 629 O O . LEU A 1 87 ? 8.070 3.951 -21.205 1.00 92.50 87 LEU A O 1
ATOM 633 N N . VAL A 1 88 ? 8.764 5.379 -19.610 1.00 93.94 88 VAL A N 1
ATOM 634 C CA . VAL A 1 88 ? 7.621 5.168 -18.710 1.00 93.94 88 VAL A CA 1
ATOM 635 C C . VAL A 1 88 ? 6.327 5.724 -19.314 1.00 93.94 88 VAL A C 1
ATOM 637 O O . VAL A 1 88 ? 5.299 5.059 -19.235 1.00 93.94 88 VAL A O 1
ATOM 640 N N . ALA A 1 89 ? 6.370 6.874 -19.995 1.00 92.19 89 ALA A N 1
ATOM 641 C CA . ALA A 1 89 ? 5.211 7.399 -20.718 1.00 92.19 89 ALA A CA 1
ATOM 642 C C . ALA A 1 89 ? 4.790 6.536 -21.926 1.00 92.19 89 ALA A C 1
ATOM 644 O O . ALA A 1 89 ? 3.614 6.539 -22.285 1.00 92.19 89 ALA A O 1
ATOM 645 N N . LEU A 1 90 ? 5.724 5.799 -22.541 1.00 92.94 90 LEU A N 1
ATOM 646 C CA . LEU A 1 90 ? 5.452 4.889 -23.658 1.00 92.94 90 LEU A CA 1
ATOM 647 C C . LEU A 1 90 ? 4.820 3.563 -23.200 1.00 92.94 90 LEU A C 1
ATOM 649 O O . LEU A 1 90 ? 3.844 3.114 -23.799 1.00 92.94 90 LEU A O 1
ATOM 653 N N . ASP A 1 91 ? 5.379 2.927 -22.166 1.00 93.75 91 ASP A N 1
ATOM 654 C CA . ASP A 1 91 ? 4.770 1.774 -21.491 1.00 93.75 91 ASP A CA 1
ATOM 655 C C . ASP A 1 91 ? 5.305 1.644 -20.044 1.00 93.75 91 ASP A C 1
ATOM 657 O O . ASP A 1 91 ? 6.415 1.135 -19.823 1.00 93.75 91 ASP A O 1
ATOM 661 N N . PRO A 1 92 ? 4.524 2.055 -19.025 1.00 92.75 92 PRO A N 1
ATOM 662 C CA . PRO A 1 92 ? 4.952 1.974 -17.631 1.00 92.75 92 PRO A CA 1
ATOM 663 C C . PRO A 1 92 ? 4.994 0.525 -17.119 1.00 92.75 92 PRO A C 1
ATOM 665 O O . PRO A 1 92 ? 5.715 0.228 -16.167 1.00 92.75 92 PRO A O 1
ATOM 668 N N . GLY A 1 93 ? 4.259 -0.398 -17.751 1.00 92.88 93 GLY A N 1
ATOM 669 C CA . GLY A 1 93 ? 4.253 -1.817 -17.407 1.00 92.88 93 GLY A CA 1
ATOM 670 C C . GLY A 1 93 ? 5.529 -2.518 -17.852 1.00 92.88 93 GLY A C 1
ATOM 671 O O . GLY A 1 93 ? 6.186 -3.154 -17.029 1.00 92.88 93 GLY A O 1
ATOM 672 N N . GLN A 1 94 ? 5.918 -2.353 -19.119 1.00 93.38 94 GLN A N 1
ATOM 673 C CA . GLN A 1 94 ? 7.173 -2.912 -19.631 1.00 93.38 94 GLN A CA 1
ATOM 674 C C . GLN A 1 94 ? 8.394 -2.316 -18.920 1.00 93.38 94 GLN A C 1
ATOM 676 O O . GLN A 1 94 ? 9.335 -3.056 -18.628 1.00 93.38 94 GLN A O 1
ATOM 681 N N . MET A 1 95 ? 8.379 -1.023 -18.568 1.00 93.88 95 MET A N 1
ATOM 682 C CA . MET A 1 95 ? 9.467 -0.432 -17.778 1.00 93.88 95 MET A CA 1
ATOM 683 C C . MET A 1 95 ? 9.526 -0.945 -16.339 1.00 93.88 95 MET A C 1
ATOM 685 O O . MET A 1 95 ? 10.622 -1.254 -15.869 1.00 93.88 95 MET A O 1
ATOM 689 N N . ALA A 1 96 ? 8.389 -1.103 -15.654 1.00 93.31 96 ALA A N 1
ATOM 690 C CA . ALA A 1 96 ? 8.359 -1.709 -14.321 1.00 93.31 96 ALA A CA 1
ATOM 691 C C . ALA A 1 96 ? 8.885 -3.157 -14.338 1.00 93.31 96 ALA A C 1
ATOM 693 O O . ALA A 1 96 ? 9.695 -3.525 -13.485 1.00 93.31 96 ALA A O 1
ATOM 694 N N . ASP A 1 97 ? 8.485 -3.954 -15.334 1.00 92.81 97 ASP A N 1
ATOM 695 C CA . ASP A 1 97 ? 8.949 -5.335 -15.497 1.00 92.81 97 ASP A CA 1
ATOM 696 C C . ASP A 1 97 ? 10.459 -5.405 -15.817 1.00 92.81 97 ASP A C 1
ATOM 698 O O . ASP A 1 97 ? 11.158 -6.268 -15.284 1.00 92.81 97 ASP A O 1
ATOM 702 N N . LEU A 1 98 ? 10.989 -4.506 -16.661 1.00 92.12 98 LEU A N 1
ATOM 703 C CA . LEU A 1 98 ? 12.423 -4.444 -16.990 1.00 92.12 98 LEU A CA 1
ATOM 704 C C . LEU A 1 98 ? 13.281 -3.991 -15.805 1.00 92.12 98 LEU A C 1
ATOM 706 O O . LEU A 1 98 ? 14.316 -4.599 -15.533 1.00 92.12 98 LEU A O 1
ATOM 710 N N . ALA A 1 99 ? 12.858 -2.956 -15.081 1.00 91.50 99 ALA A N 1
ATOM 711 C CA . ALA A 1 99 ? 13.599 -2.444 -13.933 1.00 91.50 99 ALA A CA 1
ATOM 712 C C . ALA A 1 99 ? 13.603 -3.423 -12.752 1.00 91.50 99 ALA A C 1
ATOM 714 O O . ALA A 1 99 ? 14.621 -3.565 -12.084 1.00 91.50 99 ALA A O 1
ATOM 715 N N . ALA A 1 100 ? 12.510 -4.162 -12.527 1.00 91.75 100 ALA A N 1
ATOM 716 C CA . ALA A 1 100 ? 12.473 -5.212 -11.508 1.00 91.75 100 ALA A CA 1
ATOM 717 C C . ALA A 1 100 ? 13.401 -6.402 -11.835 1.00 91.75 100 ALA A C 1
ATOM 719 O O . ALA A 1 100 ? 13.805 -7.124 -10.928 1.00 91.75 100 ALA A O 1
ATOM 720 N N . LEU A 1 101 ? 13.755 -6.611 -13.111 1.00 91.00 101 LEU A N 1
ATOM 721 C CA . LEU A 1 101 ? 14.733 -7.621 -13.540 1.00 91.00 101 LEU A CA 1
ATOM 722 C C . LEU A 1 101 ? 16.190 -7.130 -13.465 1.00 91.00 101 LEU A C 1
ATOM 724 O O . LEU A 1 101 ? 17.092 -7.957 -13.349 1.00 91.00 101 LEU A O 1
ATOM 728 N N . HIS A 1 102 ? 16.423 -5.815 -13.537 1.00 89.31 102 HIS A N 1
ATOM 729 C CA . HIS A 1 102 ? 17.758 -5.208 -13.610 1.00 89.31 102 HIS A CA 1
ATOM 730 C C . HIS A 1 102 ? 17.910 -3.989 -12.667 1.00 89.31 102 HIS A C 1
ATOM 732 O O . HIS A 1 102 ? 18.248 -2.901 -13.142 1.00 89.31 102 HIS A O 1
ATOM 738 N N . PRO A 1 103 ? 17.680 -4.132 -11.344 1.00 87.25 103 PRO A N 1
ATOM 739 C CA . PRO A 1 103 ? 17.659 -3.000 -10.406 1.00 87.25 103 PRO A CA 1
ATOM 740 C C . PRO A 1 103 ? 19.011 -2.281 -10.268 1.00 87.25 103 PRO A C 1
ATOM 742 O O . PRO A 1 103 ? 19.036 -1.079 -10.016 1.00 87.25 103 PRO A O 1
ATOM 745 N N . GLU A 1 104 ? 20.126 -2.983 -10.494 1.00 85.69 104 GLU A N 1
ATOM 746 C CA . GLU A 1 104 ? 21.478 -2.399 -10.490 1.00 85.69 104 GLU A CA 1
ATOM 747 C C . GLU A 1 104 ? 21.693 -1.408 -11.647 1.00 85.69 104 GLU A C 1
ATOM 749 O O . GLU A 1 104 ? 22.351 -0.382 -11.494 1.00 85.69 104 GLU A O 1
ATOM 754 N N . SER A 1 105 ? 21.119 -1.704 -12.819 1.00 85.00 105 SER A N 1
ATOM 755 C CA . SER A 1 105 ? 21.218 -0.858 -14.016 1.00 85.00 105 SER A CA 1
ATOM 756 C C . SER A 1 105 ? 20.111 0.198 -14.080 1.00 85.00 105 SER A C 1
ATOM 758 O O . SER A 1 105 ? 20.297 1.258 -14.672 1.00 85.00 105 SER A O 1
ATOM 760 N N . LEU A 1 106 ? 18.948 -0.092 -13.490 1.00 87.00 106 LEU A N 1
ATOM 761 C CA . LEU A 1 106 ? 17.763 0.764 -13.470 1.00 87.00 106 LEU A CA 1
ATOM 762 C C . LEU A 1 106 ? 17.371 1.042 -12.018 1.00 87.00 106 LEU A C 1
ATOM 764 O O . LEU A 1 106 ? 16.504 0.370 -11.457 1.00 87.00 106 LEU A O 1
ATOM 768 N N . LYS A 1 107 ? 18.034 2.039 -11.417 1.00 88.69 107 LYS A N 1
ATOM 769 C CA . LYS A 1 107 ? 17.915 2.338 -9.985 1.00 88.69 107 LYS A CA 1
ATOM 770 C C . LYS A 1 107 ? 16.446 2.531 -9.573 1.00 88.69 107 LYS A C 1
ATOM 772 O O . LYS A 1 107 ? 15.791 3.429 -10.114 1.00 88.69 107 LYS A O 1
ATOM 777 N N . PRO A 1 108 ? 15.938 1.791 -8.569 1.00 91.75 108 PRO A N 1
ATOM 778 C CA . PRO A 1 108 ? 14.529 1.853 -8.181 1.00 91.75 108 PRO A CA 1
ATOM 779 C C . PRO A 1 108 ? 14.005 3.255 -7.846 1.00 91.75 108 PRO A C 1
ATOM 781 O O . PRO A 1 108 ? 12.883 3.591 -8.214 1.00 91.75 108 PRO A O 1
ATOM 784 N N . ALA A 1 109 ? 14.824 4.103 -7.214 1.00 91.94 109 ALA A N 1
ATOM 785 C CA . ALA A 1 109 ? 14.448 5.479 -6.883 1.00 91.94 109 ALA A CA 1
ATOM 786 C C . ALA A 1 109 ? 14.203 6.358 -8.127 1.00 91.94 109 ALA A C 1
ATOM 788 O O . ALA A 1 109 ? 13.271 7.160 -8.138 1.00 91.94 109 ALA A O 1
ATOM 789 N N . GLU A 1 110 ? 15.001 6.186 -9.190 1.00 91.94 110 GLU A N 1
ATOM 790 C CA . GLU A 1 110 ? 14.833 6.933 -10.445 1.00 91.94 110 GLU A CA 1
ATOM 791 C C . GLU A 1 110 ? 13.549 6.498 -11.168 1.00 91.94 110 GLU A C 1
ATOM 793 O O . GLU A 1 110 ? 12.814 7.338 -11.691 1.00 91.94 110 GLU A O 1
ATOM 798 N N . LEU A 1 111 ? 13.225 5.198 -11.138 1.00 93.06 111 LEU A N 1
ATOM 799 C CA . LEU A 1 111 ? 11.977 4.697 -11.711 1.00 93.06 111 LEU A CA 1
ATOM 800 C C . LEU A 1 111 ? 10.748 5.140 -10.910 1.00 93.06 111 LEU A C 1
ATOM 802 O O . LEU A 1 111 ? 9.760 5.534 -11.519 1.00 93.06 111 LEU A O 1
ATOM 806 N N . LEU A 1 112 ? 10.790 5.121 -9.575 1.00 93.94 112 LEU A N 1
ATOM 807 C CA . LEU A 1 112 ? 9.682 5.616 -8.747 1.00 93.94 112 LEU A CA 1
ATOM 808 C C . LEU A 1 112 ? 9.379 7.089 -9.037 1.00 93.94 112 LEU A C 1
ATOM 810 O O . LEU A 1 112 ? 8.220 7.438 -9.255 1.00 93.94 112 LEU A O 1
ATOM 814 N N . ALA A 1 113 ? 10.411 7.932 -9.138 1.00 92.94 113 ALA A N 1
ATOM 815 C CA . ALA A 1 113 ? 10.253 9.333 -9.524 1.00 92.94 113 ALA A CA 1
ATOM 816 C C . ALA A 1 113 ? 9.648 9.495 -10.935 1.00 92.94 113 ALA A C 1
ATOM 818 O O . ALA A 1 113 ? 8.849 10.403 -11.158 1.00 92.94 113 ALA A O 1
ATOM 819 N N . ALA A 1 114 ? 9.983 8.604 -11.876 1.00 93.19 114 ALA A N 1
ATOM 820 C CA . ALA A 1 114 ? 9.398 8.587 -13.217 1.00 93.19 114 ALA A CA 1
ATOM 821 C C . ALA A 1 114 ? 7.969 8.003 -13.269 1.00 93.19 114 ALA A C 1
ATOM 823 O O . ALA A 1 114 ? 7.203 8.376 -14.154 1.00 93.19 114 ALA A O 1
ATOM 824 N N . LEU A 1 115 ? 7.591 7.113 -12.342 1.00 93.69 115 LEU A N 1
ATOM 825 C CA . LEU A 1 115 ? 6.251 6.513 -12.251 1.00 93.69 115 LEU A CA 1
ATOM 826 C C . LEU A 1 115 ? 5.249 7.393 -11.493 1.00 93.69 115 LEU A C 1
ATOM 828 O O . LEU A 1 115 ? 4.064 7.342 -11.814 1.00 93.69 115 LEU A O 1
ATOM 832 N N . ALA A 1 116 ? 5.695 8.213 -10.536 1.00 90.56 116 ALA A N 1
ATOM 833 C CA . ALA A 1 116 ? 4.818 9.054 -9.714 1.00 90.56 116 ALA A CA 1
ATOM 834 C C . ALA A 1 116 ? 3.820 9.928 -10.522 1.00 90.56 116 ALA A C 1
ATOM 836 O O . ALA A 1 116 ? 2.644 9.955 -10.154 1.00 90.56 116 ALA A O 1
ATOM 837 N N . PRO A 1 117 ? 4.186 10.559 -11.666 1.00 91.69 117 PRO A N 1
ATOM 838 C CA . PRO A 1 117 ? 3.231 11.291 -12.513 1.00 91.69 117 PRO A CA 1
ATOM 839 C C . PRO A 1 117 ? 2.116 10.427 -13.125 1.00 91.69 117 PRO A C 1
ATOM 841 O O . PRO A 1 117 ? 1.066 10.949 -13.488 1.00 91.69 117 PRO A O 1
ATOM 844 N N . HIS A 1 118 ? 2.329 9.113 -13.245 1.00 90.62 118 HIS A N 1
ATOM 845 C CA . HIS A 1 118 ? 1.341 8.152 -13.747 1.00 90.62 118 HIS A CA 1
ATOM 846 C C . HIS A 1 118 ? 0.436 7.596 -12.634 1.00 90.62 118 HIS A C 1
ATOM 848 O O . HIS A 1 118 ? -0.548 6.912 -12.923 1.00 90.62 118 HIS A O 1
ATOM 854 N N . GLY A 1 119 ? 0.738 7.914 -11.372 1.00 90.44 119 GLY A N 1
ATOM 855 C CA . GLY A 1 119 ? -0.099 7.651 -10.208 1.00 90.44 119 GLY A CA 1
ATOM 856 C C . GLY A 1 119 ? 0.371 6.488 -9.319 1.00 90.44 119 GLY A C 1
ATOM 857 O O . GLY A 1 119 ? 1.060 5.566 -9.772 1.00 90.44 119 GLY A O 1
ATOM 858 N N . PRO A 1 120 ? -0.067 6.479 -8.045 1.00 92.00 120 PRO A N 1
ATOM 859 C CA . PRO A 1 120 ? 0.459 5.601 -6.992 1.00 92.00 120 PRO A CA 1
ATOM 860 C C . PRO A 1 120 ? 0.245 4.101 -7.265 1.00 92.00 120 PRO A C 1
ATOM 862 O O . PRO A 1 120 ? 0.988 3.253 -6.770 1.00 92.00 120 PRO A O 1
ATOM 865 N N . ALA A 1 121 ? -0.734 3.739 -8.103 1.00 92.75 121 ALA A N 1
ATOM 866 C CA . ALA A 1 121 ? -0.968 2.350 -8.502 1.00 92.75 121 ALA A CA 1
ATOM 867 C C . ALA A 1 121 ? 0.205 1.749 -9.300 1.00 92.75 121 ALA A C 1
ATOM 869 O O . ALA A 1 121 ? 0.468 0.547 -9.193 1.00 92.75 121 ALA A O 1
ATOM 870 N N . TRP A 1 122 ? 0.931 2.571 -10.065 1.00 94.69 122 TRP A N 1
ATOM 871 C CA . TRP A 1 122 ? 2.120 2.142 -10.799 1.00 94.69 122 TRP A CA 1
ATOM 872 C C . TRP A 1 122 ? 3.344 2.012 -9.892 1.00 94.69 122 TRP A C 1
ATOM 874 O O . TRP A 1 122 ? 4.061 1.017 -10.011 1.00 94.69 122 TRP A O 1
ATOM 884 N N . GLU A 1 123 ? 3.528 2.928 -8.934 1.00 95.00 123 GLU A N 1
ATOM 885 C CA . GLU A 1 123 ? 4.527 2.780 -7.865 1.00 95.00 123 GLU A CA 1
ATOM 886 C C . GLU A 1 123 ? 4.311 1.464 -7.100 1.00 95.00 123 GLU A C 1
ATOM 888 O O . GLU A 1 123 ? 5.225 0.645 -7.005 1.00 95.00 123 GLU A O 1
ATOM 893 N N . LEU A 1 124 ? 3.084 1.198 -6.630 1.00 93.88 124 LEU A N 1
ATOM 894 C CA . LEU A 1 124 ? 2.763 -0.020 -5.879 1.00 93.88 124 LEU A CA 1
ATOM 895 C C . LEU A 1 124 ? 2.960 -1.290 -6.718 1.00 93.88 124 LEU A C 1
ATOM 897 O O . LEU A 1 124 ? 3.453 -2.300 -6.210 1.00 93.88 124 LEU A O 1
ATOM 901 N N . ARG A 1 125 ? 2.590 -1.264 -8.008 1.00 93.88 125 ARG A N 1
ATOM 902 C CA . ARG A 1 125 ? 2.843 -2.384 -8.926 1.00 93.88 125 ARG A CA 1
ATOM 903 C C . ARG A 1 125 ? 4.342 -2.645 -9.065 1.00 93.88 125 ARG A C 1
ATOM 905 O O . ARG A 1 125 ? 4.750 -3.800 -8.959 1.00 93.88 125 ARG A O 1
ATOM 912 N N . TYR A 1 126 ? 5.144 -1.603 -9.282 1.00 95.38 126 TYR A N 1
ATOM 913 C CA . TYR A 1 126 ? 6.591 -1.743 -9.409 1.00 95.38 126 TYR A CA 1
ATOM 914 C C . TYR A 1 126 ? 7.234 -2.258 -8.118 1.00 95.38 126 TYR A C 1
ATOM 916 O O . TYR A 1 126 ? 7.966 -3.241 -8.172 1.00 95.38 126 TYR A O 1
ATOM 924 N N . LEU A 1 127 ? 6.911 -1.682 -6.956 1.00 94.88 127 LEU A N 1
ATOM 925 C CA . LEU A 1 127 ? 7.476 -2.113 -5.672 1.00 94.88 127 LEU A CA 1
ATOM 926 C C . LEU A 1 127 ? 7.167 -3.580 -5.359 1.00 94.88 127 LEU A C 1
ATOM 928 O O . LEU A 1 127 ? 8.044 -4.303 -4.893 1.00 94.88 127 LEU A O 1
ATOM 932 N N . ARG A 1 128 ? 5.964 -4.063 -5.694 1.00 93.25 128 ARG A N 1
ATOM 933 C CA . ARG A 1 128 ? 5.611 -5.485 -5.548 1.00 93.25 128 ARG A CA 1
ATOM 934 C C . ARG A 1 128 ? 6.369 -6.396 -6.517 1.00 93.25 128 ARG A C 1
ATOM 936 O O . ARG A 1 128 ? 6.716 -7.513 -6.142 1.00 93.25 128 ARG A O 1
ATOM 943 N N . LEU A 1 129 ? 6.631 -5.943 -7.746 1.00 94.69 129 LEU A N 1
ATOM 944 C CA . LEU A 1 129 ? 7.472 -6.671 -8.704 1.00 94.69 129 LEU A CA 1
ATOM 945 C C . LEU A 1 129 ? 8.933 -6.709 -8.241 1.00 94.69 129 LEU A C 1
ATOM 947 O O . LEU A 1 129 ? 9.554 -7.769 -8.293 1.00 94.69 129 LEU A O 1
ATOM 951 N N . LEU A 1 130 ? 9.454 -5.586 -7.742 1.00 94.25 130 LEU A N 1
ATOM 952 C CA . LEU A 1 130 ? 10.797 -5.474 -7.184 1.00 94.25 130 LEU A CA 1
ATOM 953 C C . LEU A 1 130 ? 10.956 -6.394 -5.969 1.00 94.25 130 LEU A C 1
ATOM 955 O O . LEU A 1 130 ? 11.849 -7.228 -5.977 1.00 94.25 130 LEU A O 1
ATOM 959 N N . ALA A 1 131 ? 10.042 -6.347 -4.995 1.00 91.50 131 ALA A N 1
ATOM 960 C CA . ALA A 1 131 ? 10.076 -7.212 -3.811 1.00 91.50 131 ALA A CA 1
ATOM 961 C C . ALA A 1 131 ? 10.041 -8.715 -4.146 1.00 91.50 131 ALA A C 1
ATOM 963 O O . ALA A 1 131 ? 10.635 -9.520 -3.434 1.00 91.50 131 ALA A O 1
ATOM 964 N N . TRP A 1 132 ? 9.380 -9.102 -5.243 1.00 90.75 132 TRP A N 1
ATOM 965 C CA . TRP A 1 132 ? 9.357 -10.490 -5.710 1.00 90.75 132 TRP A CA 1
ATOM 966 C C . TRP A 1 132 ? 10.622 -10.910 -6.483 1.00 90.75 132 TRP A C 1
ATOM 968 O O . TRP A 1 132 ? 10.983 -12.086 -6.471 1.00 90.75 132 TRP A O 1
ATOM 978 N N . ARG A 1 133 ? 11.288 -9.979 -7.180 1.00 90.75 133 ARG A N 1
ATOM 979 C CA . ARG A 1 133 ? 12.449 -10.263 -8.050 1.00 90.75 133 ARG A CA 1
ATOM 980 C C . ARG A 1 133 ? 13.804 -10.019 -7.390 1.00 90.75 133 ARG A C 1
ATOM 982 O O . ARG A 1 133 ? 14.741 -10.762 -7.657 1.00 90.75 133 ARG A O 1
ATOM 989 N N . SER A 1 134 ? 13.898 -8.982 -6.569 1.00 89.44 134 SER A N 1
ATOM 990 C CA . SER A 1 134 ? 15.084 -8.545 -5.837 1.00 89.44 134 SER A CA 1
ATOM 991 C C . SER A 1 134 ? 14.641 -8.002 -4.469 1.00 89.44 134 SER A C 1
ATOM 993 O O . SER A 1 134 ? 14.416 -6.796 -4.317 1.00 89.44 134 SER A O 1
ATOM 995 N N . PRO A 1 135 ? 14.444 -8.887 -3.471 1.00 87.44 135 PRO A N 1
ATOM 996 C CA . PRO A 1 135 ? 13.938 -8.488 -2.161 1.00 87.44 135 PRO A CA 1
ATOM 997 C C . PRO A 1 135 ? 14.869 -7.488 -1.469 1.00 87.44 135 PRO A C 1
ATOM 999 O O . PRO A 1 135 ? 14.375 -6.534 -0.875 1.00 87.44 135 PRO A O 1
ATOM 1002 N N . ASP A 1 136 ? 16.192 -7.638 -1.611 1.00 87.50 136 ASP A N 1
ATOM 1003 C CA . ASP A 1 136 ? 17.182 -6.723 -1.030 1.00 87.50 136 ASP A CA 1
ATOM 1004 C C . ASP A 1 136 ? 17.052 -5.292 -1.573 1.00 87.50 136 ASP A C 1
ATOM 1006 O O . ASP A 1 136 ? 16.995 -4.343 -0.792 1.00 87.50 136 ASP A O 1
ATOM 1010 N N . ALA A 1 137 ? 16.884 -5.121 -2.891 1.00 87.38 137 ALA A N 1
ATOM 1011 C CA . ALA A 1 137 ? 16.654 -3.804 -3.490 1.00 87.38 137 ALA A CA 1
ATOM 1012 C C . ALA A 1 137 ? 15.309 -3.180 -3.062 1.00 87.38 137 ALA A C 1
ATOM 1014 O O . ALA A 1 137 ? 15.171 -1.956 -3.044 1.00 87.38 137 ALA A O 1
ATOM 1015 N N . ALA A 1 138 ? 14.317 -4.002 -2.701 1.00 88.50 138 ALA A N 1
ATOM 1016 C CA . ALA A 1 138 ? 13.019 -3.540 -2.217 1.00 88.50 138 ALA A CA 1
ATOM 1017 C C . ALA A 1 138 ? 13.013 -3.122 -0.734 1.00 88.50 138 ALA A C 1
ATOM 1019 O O . ALA A 1 138 ? 12.129 -2.355 -0.344 1.00 88.50 138 ALA A O 1
ATOM 1020 N N . LYS A 1 139 ? 13.979 -3.573 0.088 1.00 85.56 139 LYS A N 1
ATOM 1021 C CA . LYS A 1 139 ? 14.031 -3.287 1.541 1.00 85.56 139 LYS A CA 1
ATOM 1022 C C . LYS A 1 139 ? 13.913 -1.795 1.846 1.00 85.56 139 LYS A C 1
ATOM 1024 O O . LYS A 1 139 ? 13.117 -1.398 2.692 1.00 85.56 139 LYS A O 1
ATOM 1029 N N . HIS A 1 140 ? 14.637 -0.969 1.090 1.00 86.75 140 HIS A N 1
ATOM 1030 C CA . HIS A 1 140 ? 14.671 0.490 1.242 1.00 86.75 140 HIS A CA 1
ATOM 1031 C C . HIS A 1 140 ? 13.350 1.207 0.904 1.00 86.75 140 HIS A C 1
ATOM 1033 O O . HIS A 1 140 ? 13.231 2.402 1.155 1.00 86.75 140 HIS A O 1
ATOM 1039 N N . PHE A 1 141 ? 12.360 0.501 0.349 1.00 89.44 141 PHE A N 1
ATOM 1040 C CA . PHE A 1 141 ? 11.068 1.059 -0.063 1.00 89.44 141 PHE A CA 1
ATOM 1041 C C . PHE A 1 141 ? 9.874 0.418 0.665 1.00 89.44 141 PHE A C 1
ATOM 1043 O O . PHE A 1 141 ? 8.728 0.653 0.272 1.00 89.44 141 PHE A O 1
ATOM 1050 N N . ARG A 1 142 ? 10.115 -0.376 1.724 1.00 86.00 142 ARG A N 1
ATOM 1051 C CA . ARG A 1 142 ? 9.061 -1.038 2.519 1.00 86.00 142 ARG A CA 1
ATOM 1052 C C . ARG A 1 142 ? 8.014 -0.047 3.029 1.00 86.00 142 ARG A C 1
ATOM 1054 O O . ARG A 1 142 ? 6.835 -0.252 2.765 1.00 86.00 142 ARG A O 1
ATOM 1061 N N . ASP A 1 143 ? 8.427 1.048 3.661 1.00 87.50 143 ASP A N 1
ATOM 1062 C CA . ASP A 1 143 ? 7.513 2.059 4.213 1.00 87.50 143 ASP A CA 1
ATOM 1063 C C . ASP A 1 143 ? 6.627 2.685 3.129 1.00 87.50 143 ASP A C 1
ATOM 1065 O O . ASP A 1 143 ? 5.409 2.763 3.286 1.00 87.50 143 ASP A O 1
ATOM 1069 N N . ARG A 1 144 ? 7.208 3.025 1.969 1.00 90.12 144 ARG A N 1
ATOM 1070 C CA . ARG A 1 144 ? 6.446 3.527 0.816 1.00 90.12 144 ARG A CA 1
ATOM 1071 C C . ARG A 1 144 ? 5.467 2.475 0.288 1.00 90.12 144 ARG A C 1
ATOM 1073 O O . ARG A 1 144 ? 4.344 2.816 -0.069 1.00 90.12 144 ARG A O 1
ATOM 1080 N N . MET A 1 145 ? 5.849 1.197 0.270 1.00 90.19 145 MET A N 1
ATOM 1081 C CA . MET A 1 145 ? 4.959 0.096 -0.114 1.00 90.19 145 MET A CA 1
ATOM 1082 C C . MET A 1 145 ? 3.817 -0.114 0.896 1.00 90.19 145 MET A C 1
ATOM 1084 O O . MET A 1 145 ? 2.698 -0.415 0.476 1.00 90.19 145 MET A O 1
ATOM 1088 N N . VAL A 1 146 ? 4.063 0.071 2.198 1.00 88.81 146 VAL A N 1
ATOM 1089 C CA . VAL A 1 146 ? 3.042 0.025 3.261 1.00 88.81 146 VAL A CA 1
ATOM 1090 C C . VAL A 1 146 ? 2.058 1.188 3.110 1.00 88.81 146 VAL A C 1
ATOM 1092 O O . VAL A 1 146 ? 0.856 0.937 3.037 1.00 88.81 146 VAL A O 1
ATOM 1095 N N . GLN A 1 147 ? 2.545 2.424 2.949 1.00 89.69 147 GLN A N 1
ATOM 1096 C CA . GLN A 1 147 ? 1.721 3.615 2.684 1.00 89.69 147 GLN A CA 1
ATOM 1097 C C . GLN A 1 147 ? 0.839 3.434 1.439 1.00 89.69 147 GLN A C 1
ATOM 1099 O O . GLN A 1 147 ? -0.382 3.523 1.516 1.00 89.69 147 GLN A O 1
ATOM 1104 N N . LEU A 1 148 ? 1.434 3.059 0.303 1.00 90.75 148 LEU A N 1
ATOM 1105 C CA . LEU A 1 148 ? 0.697 2.805 -0.940 1.00 90.75 148 LEU A CA 1
ATOM 1106 C C . LEU A 1 148 ? -0.311 1.648 -0.812 1.00 90.75 148 LEU A C 1
ATOM 1108 O O . LEU A 1 148 ? -1.337 1.632 -1.495 1.00 90.75 148 LEU A O 1
ATOM 1112 N N . THR A 1 149 ? -0.039 0.662 0.050 1.00 89.50 149 THR A N 1
ATOM 1113 C CA . THR A 1 149 ? -0.992 -0.419 0.344 1.00 89.50 149 THR A CA 1
ATOM 1114 C C . THR A 1 149 ? -2.153 0.082 1.200 1.00 89.50 149 THR A C 1
ATOM 1116 O O . THR A 1 149 ? -3.288 -0.278 0.901 1.00 89.50 149 THR A O 1
ATOM 1119 N N . ALA A 1 150 ? -1.907 0.933 2.200 1.00 87.44 150 ALA A N 1
ATOM 1120 C CA . ALA A 1 150 ? -2.955 1.596 2.976 1.00 87.44 150 ALA A CA 1
ATOM 1121 C C . ALA A 1 150 ? -3.875 2.448 2.086 1.00 87.44 150 ALA A C 1
ATOM 1123 O O . ALA A 1 150 ? -5.090 2.278 2.141 1.00 87.44 150 ALA A O 1
ATOM 1124 N N . GLU A 1 151 ? -3.294 3.285 1.220 1.00 89.19 151 GLU A N 1
ATOM 1125 C CA . GLU A 1 151 ? -4.021 4.172 0.300 1.00 89.19 151 GLU A CA 1
ATOM 1126 C C . GLU A 1 151 ? -4.880 3.400 -0.719 1.00 89.19 151 GLU A C 1
ATOM 1128 O O . GLU A 1 151 ? -6.047 3.722 -0.936 1.00 89.19 151 GLU A O 1
ATOM 1133 N N . LEU A 1 152 ? -4.310 2.385 -1.383 1.00 89.31 152 LEU A N 1
ATOM 1134 C CA . LEU A 1 152 ? -4.936 1.770 -2.564 1.00 89.31 152 LEU A CA 1
ATOM 1135 C C . LEU A 1 152 ? -5.610 0.426 -2.297 1.00 89.31 152 LEU A C 1
ATOM 1137 O O . LEU A 1 152 ? -6.480 -0.000 -3.062 1.00 89.31 152 LEU A O 1
ATOM 1141 N N . ARG A 1 153 ? -5.154 -0.313 -1.282 1.00 87.25 153 ARG A N 1
ATOM 1142 C CA . ARG A 1 153 ? -5.586 -1.689 -0.997 1.00 87.25 153 ARG A CA 1
ATOM 1143 C C . ARG A 1 153 ? -5.612 -1.953 0.517 1.00 87.25 153 ARG A C 1
ATOM 1145 O O . ARG A 1 153 ? -4.954 -2.899 0.949 1.00 87.25 153 ARG A O 1
ATOM 1152 N N . PRO A 1 154 ? -6.391 -1.199 1.318 1.00 82.69 154 PRO A N 1
ATOM 1153 C CA . PRO A 1 154 ? -6.384 -1.297 2.786 1.00 82.69 154 PRO A CA 1
ATOM 1154 C C . PRO A 1 154 ? -6.638 -2.724 3.307 1.00 82.69 154 PRO A C 1
ATOM 1156 O O . PRO A 1 154 ? -5.976 -3.190 4.228 1.00 82.69 154 PRO A O 1
ATOM 1159 N N . HIS A 1 155 ? -7.475 -3.495 2.609 1.00 84.00 155 HIS A N 1
ATOM 1160 C CA . HIS A 1 155 ? -7.726 -4.922 2.857 1.00 84.00 155 HIS A CA 1
ATOM 1161 C C . HIS A 1 155 ? -6.490 -5.851 2.693 1.00 84.00 155 HIS A C 1
ATOM 1163 O O . HIS A 1 155 ? -6.543 -7.028 3.039 1.00 84.00 155 HIS A O 1
ATOM 1169 N N . HIS A 1 156 ? -5.367 -5.352 2.164 1.00 83.88 156 HIS A N 1
ATOM 1170 C CA . HIS A 1 156 ? -4.058 -6.023 2.109 1.00 83.88 156 HIS A CA 1
ATOM 1171 C C . HIS A 1 156 ? -3.033 -5.424 3.093 1.00 83.88 156 HIS A C 1
ATOM 1173 O O . HIS A 1 156 ? -1.883 -5.864 3.107 1.00 83.88 156 HIS A O 1
ATOM 1179 N N . LEU A 1 157 ? -3.406 -4.446 3.924 1.00 84.25 157 LEU A N 1
ATOM 1180 C CA . LEU A 1 157 ? -2.461 -3.772 4.814 1.00 84.25 157 LEU A CA 1
ATOM 1181 C C . LEU A 1 157 ? -1.952 -4.696 5.930 1.00 84.25 157 LEU A C 1
ATOM 1183 O O . LEU A 1 157 ? -0.765 -4.669 6.243 1.00 84.25 157 LEU A O 1
ATOM 1187 N N . ARG A 1 158 ? -2.798 -5.591 6.462 1.00 82.56 158 ARG A N 1
ATOM 1188 C CA . ARG A 1 158 ? -2.383 -6.584 7.471 1.00 82.56 158 ARG A CA 1
ATOM 1189 C C . ARG A 1 158 ? -1.204 -7.461 7.024 1.00 82.56 158 ARG A C 1
ATOM 1191 O O . ARG A 1 158 ? -0.208 -7.478 7.744 1.00 82.56 158 ARG A O 1
ATOM 1198 N N . PRO A 1 159 ? -1.259 -8.196 5.892 1.00 84.38 159 PRO A N 1
ATOM 1199 C CA . PRO A 1 159 ? -0.114 -8.992 5.458 1.00 84.38 159 PRO A CA 1
ATOM 1200 C C . PRO A 1 159 ? 1.112 -8.133 5.113 1.00 84.38 159 PRO A C 1
ATOM 1202 O O . PRO A 1 159 ? 2.224 -8.587 5.359 1.00 84.38 159 PRO A O 1
ATOM 1205 N N . ALA A 1 160 ? 0.934 -6.900 4.618 1.00 82.44 160 ALA A N 1
ATOM 1206 C CA . ALA A 1 160 ? 2.052 -5.990 4.357 1.00 82.44 160 ALA A CA 1
ATOM 1207 C C . ALA A 1 160 ? 2.787 -5.589 5.652 1.00 82.44 160 ALA A C 1
ATOM 1209 O O . ALA A 1 160 ? 3.995 -5.789 5.749 1.00 82.44 160 ALA A O 1
ATOM 1210 N N . LEU A 1 161 ? 2.057 -5.119 6.671 1.00 83.38 161 LEU A N 1
ATOM 1211 C CA . LEU A 1 161 ? 2.614 -4.773 7.986 1.00 83.38 161 LEU A CA 1
ATOM 1212 C C . LEU A 1 161 ? 3.277 -5.977 8.673 1.00 83.38 161 LEU A C 1
ATOM 1214 O O . LEU A 1 161 ? 4.358 -5.855 9.242 1.00 83.38 161 LEU A O 1
ATOM 1218 N N . MET A 1 162 ? 2.658 -7.159 8.588 1.00 82.75 162 MET A N 1
ATOM 1219 C CA . MET A 1 162 ? 3.212 -8.383 9.180 1.00 82.75 162 MET A CA 1
ATOM 1220 C C . MET A 1 162 ? 4.506 -8.837 8.496 1.00 82.75 162 MET A C 1
ATOM 1222 O O . MET A 1 162 ? 5.404 -9.328 9.177 1.00 82.75 162 MET A O 1
ATOM 1226 N N . GLN A 1 163 ? 4.619 -8.660 7.176 1.00 81.44 163 GLN A N 1
ATOM 1227 C CA . GLN A 1 163 ? 5.854 -8.943 6.447 1.00 81.44 163 GLN A CA 1
ATOM 1228 C C . GLN A 1 163 ? 6.960 -7.961 6.854 1.00 81.44 163 GLN A C 1
ATOM 1230 O O . GLN A 1 163 ? 8.031 -8.400 7.267 1.00 81.44 163 GLN A O 1
ATOM 1235 N N . SER A 1 164 ? 6.677 -6.653 6.852 1.00 78.50 164 SER A N 1
ATOM 1236 C CA . SER A 1 164 ? 7.628 -5.626 7.300 1.00 78.50 164 SER A CA 1
ATOM 1237 C C . SER A 1 164 ? 8.155 -5.895 8.717 1.00 78.50 164 SER A C 1
ATOM 1239 O O . SER A 1 164 ? 9.363 -5.865 8.931 1.00 78.50 164 SER A O 1
ATOM 1241 N N . ALA A 1 165 ? 7.280 -6.248 9.663 1.00 76.25 165 ALA A N 1
ATOM 1242 C CA . ALA A 1 165 ? 7.659 -6.532 11.049 1.00 76.25 165 ALA A CA 1
ATOM 1243 C C . ALA A 1 165 ? 8.355 -7.881 11.283 1.00 76.25 165 ALA A C 1
ATOM 1245 O O . ALA A 1 165 ? 8.992 -8.071 12.323 1.00 76.25 165 ALA A O 1
ATOM 1246 N N . SER A 1 166 ? 8.223 -8.837 10.361 1.00 74.31 166 SER A N 1
ATOM 1247 C CA . SER A 1 166 ? 9.056 -10.042 10.378 1.00 74.31 166 SER A CA 1
ATOM 1248 C C . SER A 1 166 ? 10.487 -9.686 9.989 1.00 74.31 166 SER A C 1
ATOM 1250 O O . SER A 1 166 ? 11.426 -10.086 10.672 1.00 74.31 166 SER A O 1
ATOM 1252 N N . ASP A 1 167 ? 10.638 -8.882 8.938 1.00 67.81 167 ASP A N 1
ATOM 1253 C CA . ASP A 1 167 ? 11.939 -8.529 8.385 1.00 67.81 167 ASP A CA 1
ATOM 1254 C C . ASP A 1 167 ? 12.760 -7.614 9.325 1.00 67.81 167 ASP A C 1
ATOM 1256 O O . ASP A 1 167 ? 13.980 -7.751 9.411 1.00 67.81 167 ASP A O 1
ATOM 1260 N N . GLU A 1 168 ? 12.116 -6.722 10.092 1.00 68.19 168 GLU A N 1
ATOM 1261 C CA . GLU A 1 168 ? 12.801 -5.896 11.107 1.00 68.19 168 GLU A CA 1
ATOM 1262 C C . GLU A 1 168 ? 13.472 -6.712 12.222 1.00 68.19 168 GLU A C 1
ATOM 1264 O O . GLU A 1 168 ? 14.472 -6.279 12.797 1.00 68.19 168 GLU A O 1
ATOM 1269 N N . LYS A 1 169 ? 12.944 -7.902 12.542 1.00 61.84 169 LYS A N 1
ATOM 1270 C CA . LYS A 1 169 ? 13.504 -8.758 13.601 1.00 61.84 169 LYS A CA 1
ATOM 1271 C C . LYS A 1 169 ? 14.850 -9.369 13.210 1.00 61.84 169 LYS A C 1
ATOM 1273 O O . LYS A 1 169 ? 15.583 -9.806 14.094 1.00 61.84 169 LYS A O 1
ATOM 1278 N N . GLU A 1 170 ? 15.185 -9.377 11.920 1.00 59.22 170 GLU A N 1
ATOM 1279 C CA . GLU A 1 170 ? 16.485 -9.826 11.414 1.00 59.22 170 GLU A CA 1
ATOM 1280 C C . GLU A 1 170 ? 17.514 -8.677 11.356 1.00 59.22 170 GLU A C 1
ATOM 1282 O O . GLU A 1 170 ? 18.694 -8.885 11.640 1.00 59.22 170 GLU A O 1
ATOM 1287 N N . GLU A 1 171 ? 17.084 -7.442 11.069 1.00 56.31 171 GLU A N 1
ATOM 1288 C CA . GLU A 1 171 ? 17.956 -6.274 10.841 1.00 56.31 171 GLU A CA 1
ATOM 1289 C C . GLU A 1 171 ? 17.979 -5.311 12.054 1.00 56.31 171 GLU A C 1
ATOM 1291 O O . GLU A 1 171 ? 17.513 -4.171 12.025 1.00 56.31 171 GLU A O 1
ATOM 1296 N N . SER A 1 172 ? 18.577 -5.774 13.157 1.00 48.16 172 SER A N 1
ATOM 1297 C CA . SER A 1 172 ? 18.643 -5.056 14.444 1.00 48.16 172 SER A CA 1
ATOM 1298 C C . SER A 1 172 ? 19.464 -3.747 14.410 1.00 48.16 172 SER A C 1
ATOM 1300 O O . SER A 1 172 ? 20.665 -3.782 14.675 1.00 48.16 172 SER A O 1
ATOM 1302 N N . SER A 1 173 ? 18.845 -2.576 14.169 1.00 44.38 173 SER A N 1
ATOM 1303 C CA . SER A 1 173 ? 19.444 -1.275 14.578 1.00 44.38 173 SER A CA 1
ATOM 1304 C C . SER A 1 173 ? 18.558 -0.010 14.623 1.00 44.38 173 SER A C 1
ATOM 1306 O O . SER A 1 173 ? 18.993 0.945 15.261 1.00 44.38 173 SER A O 1
ATOM 1308 N N . SER A 1 174 ? 17.375 0.072 13.986 1.00 44.84 174 SER A N 1
ATOM 1309 C CA . SER A 1 174 ? 16.655 1.369 13.825 1.00 44.84 174 SER A CA 1
ATOM 1310 C C . SER A 1 174 ? 15.116 1.307 13.935 1.00 44.84 174 SER A C 1
ATOM 1312 O O . SER A 1 174 ? 14.406 1.721 13.025 1.00 44.84 174 SER A O 1
ATOM 1314 N N . THR A 1 175 ? 14.576 0.828 15.059 1.00 51.22 175 THR A N 1
ATOM 1315 C CA . THR A 1 175 ? 13.134 0.514 15.207 1.00 51.22 175 THR A CA 1
ATOM 1316 C C . THR A 1 175 ? 12.184 1.706 15.424 1.00 51.22 175 THR A C 1
ATOM 1318 O O . THR A 1 175 ? 10.976 1.560 15.260 1.00 51.22 175 THR A O 1
ATOM 1321 N N . SER A 1 176 ? 12.665 2.900 15.797 1.00 52.03 176 SER A N 1
ATOM 1322 C CA . SER A 1 176 ? 11.764 4.009 16.180 1.00 52.03 176 SER A CA 1
ATOM 1323 C C . SER A 1 176 ? 11.096 4.732 15.005 1.00 52.03 176 SER A C 1
ATOM 1325 O O . SER A 1 176 ? 9.977 5.217 15.153 1.00 52.03 176 SER A O 1
ATOM 1327 N N . SER A 1 177 ? 11.756 4.812 13.844 1.00 56.06 177 SER A N 1
ATOM 1328 C CA . SER A 1 177 ? 11.223 5.522 12.668 1.00 56.06 177 SER A CA 1
ATOM 1329 C C . SER A 1 177 ? 10.093 4.752 11.983 1.00 56.06 177 SER A C 1
ATOM 1331 O O . SER A 1 177 ? 9.137 5.352 11.500 1.00 56.06 177 SER A O 1
ATOM 1333 N N . VAL A 1 178 ? 10.215 3.426 11.933 1.00 58.66 178 VAL A N 1
ATOM 1334 C CA . VAL A 1 178 ? 9.369 2.554 11.107 1.00 58.66 178 VAL A CA 1
ATOM 1335 C C . VAL A 1 178 ? 8.032 2.254 11.796 1.00 58.66 178 VAL A C 1
ATOM 1337 O O . VAL A 1 178 ? 6.985 2.208 11.156 1.00 58.66 178 VAL A O 1
ATOM 1340 N N . HIS A 1 179 ? 8.013 2.162 13.129 1.00 63.81 179 HIS A N 1
ATOM 1341 C CA . HIS A 1 179 ? 6.751 2.073 13.873 1.00 63.81 179 HIS A CA 1
ATOM 1342 C C . HIS A 1 179 ? 5.877 3.334 13.702 1.00 63.81 179 HIS A C 1
ATOM 1344 O O . HIS A 1 179 ? 4.651 3.231 13.717 1.00 63.81 179 HIS A O 1
ATOM 1350 N N . GLY A 1 180 ? 6.483 4.509 13.482 1.00 73.88 180 GLY A N 1
ATOM 1351 C CA . GLY A 1 180 ? 5.756 5.742 13.164 1.00 73.88 180 GLY A CA 1
ATOM 1352 C C . GLY A 1 180 ? 5.030 5.664 11.817 1.00 73.88 180 GLY A C 1
ATOM 1353 O O . GLY A 1 180 ? 3.821 5.883 11.757 1.00 73.88 180 GLY A O 1
ATOM 1354 N N . THR A 1 181 ? 5.734 5.267 10.752 1.00 77.56 181 THR A N 1
ATOM 1355 C CA . THR A 1 181 ? 5.159 5.175 9.397 1.00 77.56 181 THR A CA 1
ATOM 1356 C C . THR A 1 181 ? 4.081 4.094 9.285 1.00 77.56 181 THR A C 1
ATOM 1358 O O . THR A 1 181 ? 3.108 4.268 8.548 1.00 77.56 181 THR A O 1
ATOM 1361 N N . TRP A 1 182 ? 4.189 2.998 10.045 1.00 81.69 182 TRP A N 1
ATOM 1362 C CA . TRP A 1 182 ? 3.140 1.974 10.125 1.00 81.69 182 TRP A CA 1
ATOM 1363 C C . TRP A 1 182 ? 1.878 2.463 10.830 1.00 81.69 182 TRP A C 1
ATOM 1365 O O . TRP A 1 182 ? 0.777 2.131 10.388 1.00 81.69 182 TRP A O 1
ATOM 1375 N N . LEU A 1 183 ? 2.019 3.239 11.909 1.00 81.50 183 LEU A N 1
ATOM 1376 C CA . LEU A 1 183 ? 0.880 3.840 12.597 1.00 81.50 183 LEU A CA 1
ATOM 1377 C C . LEU A 1 183 ? 0.184 4.853 11.686 1.00 81.50 183 LEU A C 1
ATOM 1379 O O . LEU A 1 183 ? -1.019 4.733 11.478 1.00 81.50 183 LEU A O 1
ATOM 1383 N N . GLU A 1 184 ? 0.922 5.771 11.062 1.00 85.50 184 GLU A N 1
ATOM 1384 C CA . GLU A 1 184 ? 0.357 6.723 10.095 1.00 85.50 184 GLU A CA 1
ATOM 1385 C C . GLU A 1 184 ? -0.392 6.014 8.956 1.00 85.50 184 GLU A C 1
ATOM 1387 O O . GLU A 1 184 ? -1.525 6.378 8.645 1.00 85.50 184 GLU A O 1
ATOM 1392 N N . ALA A 1 185 ? 0.181 4.949 8.383 1.00 83.38 185 ALA A N 1
ATOM 1393 C CA . ALA A 1 185 ? -0.476 4.152 7.347 1.00 83.38 185 ALA A CA 1
ATOM 1394 C C . ALA A 1 185 ? -1.722 3.403 7.863 1.00 83.38 185 ALA A C 1
ATOM 1396 O O . ALA A 1 185 ? -2.723 3.304 7.153 1.00 83.38 185 ALA A O 1
ATOM 1397 N N . ALA A 1 186 ? -1.694 2.885 9.095 1.00 84.50 186 ALA A N 1
ATOM 1398 C CA . ALA A 1 186 ? -2.843 2.229 9.715 1.00 84.50 186 ALA A CA 1
ATOM 1399 C C . ALA A 1 186 ? -4.009 3.207 9.925 1.00 84.50 186 ALA A C 1
ATOM 1401 O O . ALA A 1 186 ? -5.129 2.905 9.504 1.00 84.50 186 ALA A O 1
ATOM 1402 N N . TRP A 1 187 ? -3.728 4.385 10.490 1.00 85.50 187 TRP A N 1
ATOM 1403 C CA . TRP A 1 187 ? -4.698 5.463 10.699 1.00 85.50 187 TRP A CA 1
ATOM 1404 C C . TRP A 1 187 ? -5.250 5.997 9.374 1.00 85.50 187 TRP A C 1
ATOM 1406 O O . TRP A 1 187 ? -6.461 5.971 9.175 1.00 85.50 187 TRP A O 1
ATOM 1416 N N . ALA A 1 188 ? -4.389 6.337 8.410 1.00 85.12 188 ALA A N 1
ATOM 1417 C CA . ALA A 1 188 ? -4.812 6.795 7.083 1.00 85.12 188 ALA A CA 1
ATOM 1418 C C . ALA A 1 188 ? -5.669 5.768 6.313 1.00 85.12 188 ALA A C 1
ATOM 1420 O O . ALA A 1 188 ? -6.448 6.149 5.441 1.00 85.12 188 ALA A O 1
ATOM 1421 N N . SER A 1 189 ? -5.544 4.470 6.619 1.00 84.94 189 SER A N 1
ATOM 1422 C CA . SER A 1 189 ? -6.357 3.422 5.988 1.00 84.94 189 SER A CA 1
ATOM 1423 C C . SER A 1 189 ? -7.787 3.313 6.529 1.00 84.94 189 SER A C 1
ATOM 1425 O O . SER A 1 189 ? -8.630 2.728 5.847 1.00 84.94 189 SER A O 1
ATOM 1427 N N . GLY A 1 190 ? -8.041 3.764 7.768 1.00 83.25 190 GLY A N 1
ATOM 1428 C CA . GLY A 1 190 ? -9.323 3.594 8.467 1.00 83.25 190 GLY A CA 1
ATOM 1429 C C . GLY A 1 190 ? -9.876 2.158 8.454 1.00 83.25 190 GLY A C 1
ATOM 1430 O O . GLY A 1 190 ? -11.089 1.966 8.388 1.00 83.25 190 GLY A O 1
ATOM 1431 N N . SER A 1 191 ? -9.015 1.130 8.416 1.00 85.50 191 SER A N 1
ATOM 1432 C CA . SER A 1 191 ? -9.420 -0.241 8.058 1.00 85.50 191 SER A CA 1
ATOM 1433 C C . SER A 1 191 ? -9.365 -1.242 9.214 1.00 85.50 191 SER A C 1
ATOM 1435 O O . SER A 1 191 ? -8.470 -1.223 10.061 1.00 85.50 191 SER A O 1
ATOM 1437 N N . ARG A 1 192 ? -10.308 -2.195 9.225 1.00 85.88 192 ARG A N 1
ATOM 1438 C CA . ARG A 1 192 ? -10.344 -3.283 10.223 1.00 85.88 192 ARG A CA 1
ATOM 1439 C C . ARG A 1 192 ? -9.108 -4.175 10.129 1.00 85.88 192 ARG A C 1
ATOM 1441 O O . ARG A 1 192 ? -8.608 -4.662 11.142 1.00 85.88 192 ARG A O 1
ATOM 1448 N N . GLU A 1 193 ? -8.584 -4.356 8.921 1.00 86.44 193 GLU A N 1
ATOM 1449 C CA . GLU A 1 193 ? -7.338 -5.065 8.666 1.00 86.44 193 GLU A CA 1
ATOM 1450 C C . GLU A 1 193 ? -6.161 -4.383 9.369 1.00 86.44 193 GLU A C 1
ATOM 1452 O O . GLU A 1 193 ? -5.390 -5.083 10.026 1.00 86.44 193 GLU A O 1
ATOM 1457 N N . ALA A 1 194 ? -6.066 -3.049 9.323 1.00 85.81 194 ALA A N 1
ATOM 1458 C CA . ALA A 1 194 ? -5.051 -2.288 10.051 1.00 85.81 194 ALA A CA 1
ATOM 1459 C C . ALA A 1 194 ? -5.149 -2.476 11.569 1.00 85.81 194 ALA A C 1
ATOM 1461 O O . ALA A 1 194 ? -4.147 -2.804 12.202 1.00 85.81 194 ALA A O 1
ATOM 1462 N N . ALA A 1 195 ? -6.349 -2.369 12.149 1.00 87.19 195 ALA A N 1
ATOM 1463 C CA . ALA A 1 195 ? -6.547 -2.600 13.583 1.00 87.19 195 ALA A CA 1
ATOM 1464 C C . ALA A 1 195 ? -6.116 -4.022 13.991 1.00 87.19 195 ALA A C 1
ATOM 1466 O O . ALA A 1 195 ? -5.371 -4.204 14.953 1.00 87.19 195 ALA A O 1
ATOM 1467 N N . SER A 1 196 ? -6.501 -5.035 13.206 1.00 86.62 196 SER A N 1
ATOM 1468 C CA . SER A 1 196 ? -6.095 -6.426 13.454 1.00 86.62 196 SER A CA 1
ATOM 1469 C C . SER A 1 196 ? -4.590 -6.675 13.257 1.00 86.62 196 SER A C 1
ATOM 1471 O O . SER A 1 196 ? -4.039 -7.614 13.832 1.00 86.62 196 SER A O 1
ATOM 1473 N N . ALA A 1 197 ? -3.914 -5.845 12.455 1.00 85.62 197 ALA A N 1
ATOM 1474 C CA . ALA A 1 197 ? -2.465 -5.875 12.286 1.00 85.62 197 ALA A CA 1
ATOM 1475 C C . ALA A 1 197 ? -1.755 -5.259 13.496 1.00 85.62 197 ALA A C 1
ATOM 1477 O O . ALA A 1 197 ? -0.855 -5.885 14.043 1.00 85.62 197 ALA A O 1
ATOM 1478 N N . LEU A 1 198 ? -2.200 -4.081 13.950 1.00 87.44 198 LEU A N 1
ATOM 1479 C CA . LEU A 1 198 ? -1.677 -3.415 15.146 1.00 87.44 198 LEU A CA 1
ATOM 1480 C C . LEU A 1 198 ? -1.806 -4.310 16.384 1.00 87.44 198 LEU A C 1
ATOM 1482 O O . LEU A 1 198 ? -0.831 -4.491 17.110 1.00 87.44 198 LEU A O 1
ATOM 1486 N N . LEU A 1 199 ? -2.957 -4.963 16.574 1.00 89.19 199 LEU A N 1
ATOM 1487 C CA . LEU A 1 199 ? -3.147 -5.926 17.659 1.00 89.19 199 LEU A CA 1
ATOM 1488 C C . LEU A 1 199 ? -2.154 -7.101 17.567 1.00 89.19 199 LEU A C 1
ATOM 1490 O O . LEU A 1 199 ? -1.478 -7.412 18.545 1.00 89.19 199 LEU A O 1
ATOM 1494 N N . ALA A 1 200 ? -1.996 -7.705 16.383 1.00 86.31 200 ALA A N 1
ATOM 1495 C CA . ALA A 1 200 ? -1.046 -8.801 16.158 1.00 86.31 200 ALA A CA 1
ATOM 1496 C C . ALA A 1 200 ? 0.435 -8.387 16.307 1.00 86.31 200 ALA A C 1
ATOM 1498 O O . ALA A 1 200 ? 1.289 -9.240 16.551 1.00 86.31 200 ALA A O 1
ATOM 1499 N N . LEU A 1 201 ? 0.741 -7.094 16.168 1.00 84.00 201 LEU A N 1
ATOM 1500 C CA . LEU A 1 201 ? 2.065 -6.507 16.394 1.00 84.00 201 LEU A CA 1
ATOM 1501 C C . LEU A 1 201 ? 2.342 -6.160 17.867 1.00 84.00 201 LEU A C 1
ATOM 1503 O O . LEU A 1 201 ? 3.482 -5.850 18.199 1.00 84.00 201 LEU A O 1
ATOM 1507 N N . GLY A 1 202 ? 1.344 -6.241 18.753 1.00 85.38 202 GLY A N 1
ATOM 1508 C CA . GLY A 1 202 ? 1.483 -5.846 20.158 1.00 85.38 202 GLY A CA 1
ATOM 1509 C C . GLY A 1 202 ? 1.191 -4.366 20.428 1.00 85.38 202 GLY A C 1
ATOM 1510 O O . GLY A 1 202 ? 1.657 -3.831 21.431 1.00 85.38 202 GLY A O 1
ATOM 1511 N N . HIS A 1 203 ? 0.392 -3.720 19.573 1.00 88.06 203 HIS A N 1
ATOM 1512 C CA . HIS A 1 203 ? -0.090 -2.340 19.716 1.00 88.06 203 HIS A CA 1
ATOM 1513 C C . HIS A 1 203 ? -1.610 -2.293 20.002 1.00 88.06 20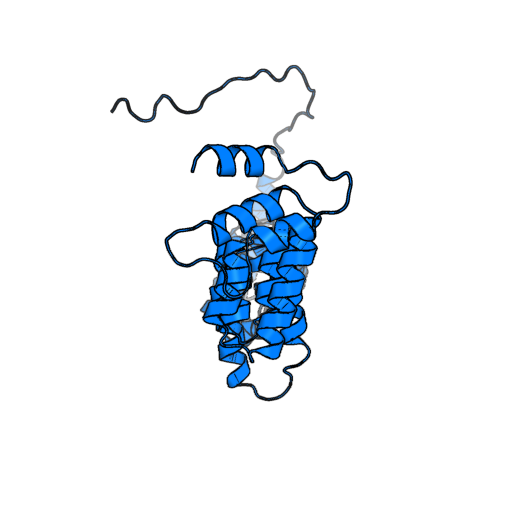3 HIS A C 1
ATOM 1515 O O . HIS A 1 203 ? -2.382 -1.792 19.177 1.00 88.06 203 HIS A O 1
ATOM 1521 N N . PRO A 1 204 ? -2.083 -2.849 21.140 1.00 89.81 204 PRO A N 1
ATOM 1522 C CA . PRO A 1 204 ? -3.511 -2.991 21.424 1.00 89.81 204 PRO A CA 1
ATOM 1523 C C . PRO A 1 204 ? -4.215 -1.653 21.669 1.00 89.81 204 PRO A C 1
ATOM 1525 O O . PRO A 1 204 ? -5.336 -1.4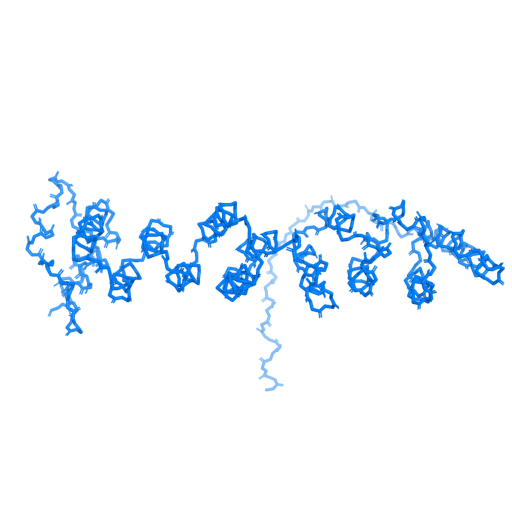80 21.210 1.00 89.81 204 PRO A O 1
ATOM 1528 N N . GLU A 1 205 ? -3.561 -0.685 22.317 1.00 91.00 205 GLU A N 1
ATOM 1529 C CA . GLU A 1 205 ? -4.111 0.664 22.535 1.00 91.00 205 GLU A CA 1
ATOM 1530 C C . GLU A 1 205 ? -4.362 1.372 21.196 1.00 91.00 205 GLU A C 1
ATOM 1532 O O . GLU A 1 205 ? -5.430 1.928 20.958 1.00 91.00 205 GLU A O 1
ATOM 1537 N N . GLN A 1 206 ? -3.408 1.285 20.266 1.00 91.88 206 GLN A N 1
ATOM 1538 C CA . GLN A 1 206 ? -3.531 1.888 18.940 1.00 91.88 206 GLN A CA 1
ATOM 1539 C C . GLN A 1 206 ? -4.570 1.150 18.079 1.00 91.88 206 GLN A C 1
ATOM 1541 O O . GLN A 1 206 ? -5.304 1.794 17.334 1.00 91.88 206 GLN A O 1
ATOM 1546 N N . ALA A 1 207 ? -4.682 -0.178 18.209 1.00 90.44 207 ALA A N 1
ATOM 1547 C CA . ALA A 1 207 ? -5.746 -0.959 17.577 1.00 90.44 207 ALA A CA 1
ATOM 1548 C C . ALA A 1 207 ? -7.140 -0.591 18.118 1.00 90.44 207 ALA A C 1
ATOM 1550 O O . ALA A 1 207 ? -8.083 -0.461 17.338 1.00 90.44 207 ALA A O 1
ATOM 1551 N N . PHE A 1 208 ? -7.262 -0.393 19.433 1.00 93.38 208 PHE A N 1
ATOM 1552 C CA . PHE A 1 208 ? -8.488 0.025 20.109 1.00 93.38 208 PHE A CA 1
ATOM 1553 C C . PHE A 1 208 ? -8.915 1.435 19.673 1.00 93.38 208 PHE A C 1
ATOM 1555 O O . PHE A 1 208 ? -10.045 1.606 19.219 1.00 93.38 208 PHE A O 1
ATOM 1562 N N . HIS A 1 209 ? -8.008 2.420 19.706 1.00 93.62 209 HIS A N 1
ATOM 1563 C CA . HIS A 1 209 ? -8.300 3.783 19.245 1.00 93.62 209 HIS A CA 1
ATOM 1564 C C . HIS A 1 209 ? -8.703 3.815 17.765 1.00 93.62 209 HIS A C 1
ATOM 1566 O O . HIS A 1 209 ? -9.657 4.503 17.411 1.00 93.62 209 HIS A O 1
ATOM 1572 N N . LEU A 1 210 ? -8.044 3.027 16.907 1.00 90.62 210 LEU A N 1
ATOM 1573 C CA . LEU A 1 210 ? -8.410 2.935 15.493 1.00 90.62 210 LEU A CA 1
ATOM 1574 C C . LEU A 1 210 ? -9.820 2.345 15.302 1.00 90.62 210 LEU A C 1
ATOM 1576 O O . LEU A 1 210 ? -10.590 2.845 14.485 1.00 90.62 210 LEU A O 1
ATOM 1580 N N . GLN A 1 211 ? -10.189 1.317 16.077 1.00 91.56 211 GLN A N 1
ATOM 1581 C CA . GLN A 1 211 ? -11.550 0.765 16.067 1.00 91.56 211 GLN A CA 1
ATOM 1582 C C . GLN A 1 211 ? -12.589 1.775 16.561 1.00 91.56 211 GLN A C 1
ATOM 1584 O O . GLN A 1 211 ? -13.651 1.882 15.952 1.00 91.56 211 GLN A O 1
ATOM 1589 N N . LEU A 1 212 ? -12.302 2.504 17.642 1.00 92.06 212 LEU A N 1
ATOM 1590 C CA . LEU A 1 212 ? -13.259 3.405 18.278 1.00 92.06 212 LEU A CA 1
ATOM 1591 C C . LEU A 1 212 ? -13.454 4.715 17.499 1.00 92.06 212 LEU A C 1
ATOM 1593 O O . LEU A 1 212 ? -14.597 5.090 17.248 1.00 92.06 212 LEU A O 1
ATOM 1597 N N . PHE A 1 213 ? -12.367 5.386 17.109 1.00 90.31 213 PHE A N 1
ATOM 1598 C CA . PHE A 1 213 ? -12.409 6.755 16.580 1.00 90.31 213 PHE A CA 1
ATOM 1599 C C . PHE A 1 213 ? -12.462 6.837 15.049 1.00 90.31 213 PHE A C 1
ATOM 1601 O O . PHE A 1 213 ? -13.261 7.608 14.528 1.00 90.31 213 PHE A O 1
ATOM 1608 N N . GLU A 1 214 ? -11.676 6.035 14.321 1.00 89.38 214 GLU A N 1
A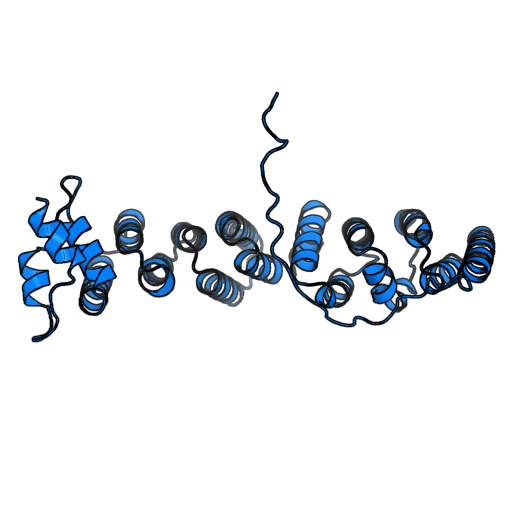TOM 1609 C CA . GLU A 1 214 ? -11.657 6.080 12.844 1.00 89.38 214 GLU A CA 1
ATOM 1610 C C . GLU A 1 214 ? -12.686 5.129 12.215 1.00 89.38 214 GLU A C 1
ATOM 1612 O O . GLU A 1 214 ? -13.368 5.477 11.253 1.00 89.38 214 GLU A O 1
ATOM 1617 N N . ILE A 1 215 ? -12.820 3.911 12.754 1.00 87.88 215 ILE A N 1
ATOM 1618 C CA . ILE A 1 215 ? -13.732 2.888 12.208 1.00 87.88 215 ILE A CA 1
ATOM 1619 C C . ILE A 1 215 ? -15.156 3.031 12.789 1.00 87.88 215 ILE A C 1
ATOM 1621 O O . ILE A 1 215 ? -16.118 2.570 12.171 1.00 87.88 215 ILE A O 1
ATOM 1625 N N . GLY A 1 216 ? -15.316 3.636 13.973 1.00 88.06 216 GLY A N 1
ATOM 1626 C CA . GLY A 1 216 ? -16.612 3.761 14.661 1.00 88.06 216 GLY A CA 1
ATOM 1627 C C . GLY A 1 216 ? -17.206 2.418 15.120 1.00 88.06 216 GLY A C 1
ATOM 1628 O O . GLY A 1 216 ? -18.421 2.224 15.134 1.00 88.06 216 GLY A O 1
ATOM 1629 N N . SER A 1 217 ? -16.355 1.444 15.443 1.00 89.44 217 SER A N 1
ATOM 1630 C CA . SER A 1 217 ? -16.704 0.043 15.689 1.00 89.44 217 SER A CA 1
ATOM 1631 C C . SER A 1 217 ? -16.560 -0.324 17.166 1.00 89.44 217 SER A C 1
ATOM 1633 O O . SER A 1 217 ? -15.530 -0.837 17.603 1.00 89.44 217 SER A O 1
ATOM 1635 N N . VAL A 1 218 ? -17.639 -0.125 17.933 1.00 89.00 218 VAL A N 1
ATOM 1636 C CA . VAL A 1 218 ? -17.699 -0.504 19.359 1.00 89.00 218 VAL A CA 1
ATOM 1637 C C . VAL A 1 218 ? -17.388 -1.986 19.571 1.00 89.00 218 VAL A C 1
ATOM 1639 O O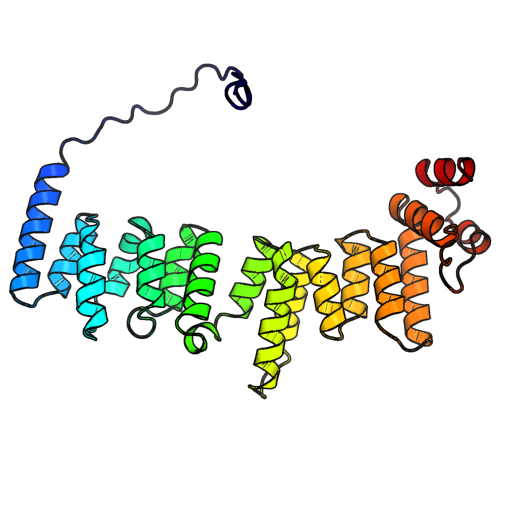 . VAL A 1 218 ? -16.584 -2.314 20.436 1.00 89.00 218 VAL A O 1
ATOM 1642 N N . GLN A 1 219 ? -17.970 -2.882 18.764 1.00 88.19 219 GLN A N 1
ATOM 1643 C CA . GLN A 1 219 ? -17.686 -4.315 18.884 1.00 88.19 219 GLN A CA 1
ATOM 1644 C C . GLN A 1 219 ? -16.206 -4.611 18.620 1.00 88.19 219 GLN A C 1
ATOM 1646 O O . GLN A 1 219 ? -15.590 -5.302 19.415 1.00 88.19 219 GLN A O 1
ATOM 1651 N N . GLY A 1 220 ? -15.608 -4.023 17.578 1.00 87.88 220 GLY A N 1
ATOM 1652 C CA . GLY A 1 220 ? -14.187 -4.234 17.285 1.00 87.88 220 GLY A CA 1
ATOM 1653 C C . GLY A 1 220 ? -13.253 -3.682 18.367 1.00 87.88 220 GLY A C 1
ATOM 1654 O O . GLY A 1 220 ? -12.198 -4.258 18.609 1.00 87.88 220 GLY A O 1
ATOM 1655 N N . ALA A 1 221 ? -13.638 -2.598 19.045 1.00 90.19 221 ALA A N 1
ATOM 1656 C CA . ALA A 1 221 ? -12.906 -2.076 20.196 1.00 90.19 221 ALA A CA 1
ATOM 1657 C C . ALA A 1 221 ? -13.016 -3.017 21.415 1.00 90.19 221 ALA A C 1
ATOM 1659 O O . ALA A 1 221 ? -12.013 -3.281 22.075 1.00 90.19 221 ALA A O 1
ATOM 1660 N N . LEU A 1 222 ? -14.198 -3.589 21.674 1.00 89.25 222 LEU A N 1
ATOM 1661 C CA . LEU A 1 222 ? -14.396 -4.618 22.704 1.00 89.25 222 LEU A CA 1
ATOM 1662 C C . LEU A 1 222 ? -13.624 -5.910 22.392 1.00 89.25 222 LEU A C 1
ATOM 1664 O O . LEU A 1 222 ? -12.971 -6.455 23.281 1.00 89.25 222 LEU A O 1
ATOM 1668 N N . ASP A 1 223 ? -13.641 -6.366 21.136 1.00 89.50 223 ASP A N 1
ATOM 1669 C CA . ASP A 1 223 ? -12.892 -7.542 20.683 1.00 89.50 223 ASP A CA 1
ATOM 1670 C C . ASP A 1 223 ? -11.390 -7.355 20.983 1.00 89.50 223 ASP A C 1
ATOM 1672 O O . ASP A 1 223 ? -10.772 -8.227 21.596 1.00 89.50 223 ASP A O 1
ATOM 1676 N N . VAL A 1 224 ? -10.826 -6.173 20.678 1.00 89.62 224 VAL A N 1
ATOM 1677 C CA . VAL A 1 224 ? -9.434 -5.813 21.017 1.00 89.62 224 VAL A CA 1
ATOM 1678 C C . VAL A 1 224 ? -9.156 -5.925 22.520 1.00 89.62 224 VAL A C 1
ATOM 1680 O O . VAL A 1 224 ? -8.131 -6.501 22.880 1.00 89.62 224 VAL A O 1
ATOM 1683 N N . LEU A 1 225 ? -10.042 -5.434 23.399 1.00 88.81 225 LEU A N 1
ATOM 1684 C CA . LEU A 1 225 ? -9.854 -5.563 24.854 1.00 88.81 225 LEU A CA 1
ATOM 1685 C C . LEU A 1 225 ? -9.782 -7.037 25.283 1.00 88.81 225 LEU A C 1
ATOM 1687 O O . LEU A 1 225 ? -8.876 -7.417 26.025 1.00 88.81 225 LEU A O 1
ATOM 1691 N N . THR A 1 226 ? -10.672 -7.884 24.753 1.00 86.69 226 THR A N 1
ATOM 1692 C CA . THR A 1 226 ? -10.699 -9.319 25.088 1.00 86.69 226 THR A CA 1
ATOM 1693 C C . THR A 1 226 ? -9.506 -10.107 24.531 1.00 86.69 226 THR A C 1
ATOM 1695 O O . THR A 1 226 ? -9.013 -11.028 25.185 1.00 86.69 226 THR A O 1
ATOM 1698 N N . GLU A 1 227 ? -9.012 -9.757 23.339 1.00 86.56 227 GLU A N 1
ATOM 1699 C CA . GLU A 1 227 ? -7.906 -10.461 22.681 1.00 86.56 227 GLU A CA 1
ATOM 1700 C C . GLU A 1 227 ? -6.523 -10.017 23.189 1.00 86.56 227 GLU A C 1
ATOM 1702 O O . GLU A 1 227 ? -5.608 -10.840 23.281 1.00 86.56 227 GLU A O 1
ATOM 1707 N N . ALA A 1 228 ? -6.359 -8.738 23.546 1.00 82.69 228 ALA A N 1
ATOM 1708 C CA . ALA A 1 228 ? -5.062 -8.136 23.865 1.00 82.69 228 ALA A CA 1
ATOM 1709 C C . ALA A 1 228 ? -4.412 -8.627 25.169 1.00 82.69 228 ALA A C 1
ATOM 1711 O O . ALA A 1 228 ? -3.201 -8.469 25.328 1.00 82.69 228 ALA A O 1
ATOM 1712 N N . ARG A 1 229 ? -5.190 -9.201 26.102 1.00 82.06 229 ARG A N 1
ATOM 1713 C CA . ARG A 1 229 ? -4.737 -9.592 27.457 1.00 82.06 229 ARG A CA 1
ATOM 1714 C C . ARG A 1 229 ? -3.998 -8.459 28.181 1.00 82.06 229 ARG A C 1
ATOM 1716 O O . ARG A 1 229 ? -2.886 -8.639 28.686 1.00 82.06 229 ARG A O 1
ATOM 1723 N N . LEU A 1 230 ? -4.615 -7.282 28.188 1.00 85.19 230 LEU A N 1
ATOM 1724 C CA . LEU A 1 230 ? -4.107 -6.109 28.893 1.00 85.19 230 LEU A CA 1
ATOM 1725 C C . LEU A 1 230 ? -4.085 -6.336 30.420 1.00 85.19 230 LEU A C 1
ATOM 1727 O O . LEU A 1 230 ? -4.817 -7.183 30.931 1.00 85.19 230 LEU A O 1
ATOM 1731 N N . PRO A 1 231 ? -3.266 -5.581 31.175 1.00 88.38 231 PRO A N 1
ATOM 1732 C CA . PRO A 1 231 ? -3.437 -5.461 32.621 1.00 88.38 231 PRO A CA 1
ATOM 1733 C C . PRO A 1 231 ? -4.832 -4.909 32.951 1.00 88.38 231 PRO A C 1
ATOM 1735 O O . PRO A 1 231 ? -5.282 -3.982 32.278 1.00 88.38 231 PRO A O 1
ATOM 1738 N N . GLU A 1 232 ? -5.475 -5.415 34.010 1.00 85.50 232 GLU A N 1
ATOM 1739 C CA . GLU A 1 232 ? -6.855 -5.041 34.387 1.00 85.50 232 GLU A CA 1
ATOM 1740 C C . GLU A 1 232 ? -7.055 -3.520 34.528 1.00 85.50 232 GLU A C 1
ATOM 1742 O O . GLU A 1 232 ? -8.100 -3.000 34.149 1.00 85.50 232 GLU A O 1
ATOM 1747 N N . GLU A 1 233 ? -6.047 -2.798 35.031 1.00 87.69 233 GLU A N 1
ATOM 1748 C CA . GLU A 1 233 ? -6.062 -1.332 35.148 1.00 87.69 233 GLU A CA 1
ATOM 1749 C C . GLU A 1 233 ? -6.232 -0.660 33.772 1.00 87.69 233 GLU A C 1
ATOM 1751 O O . GLU A 1 233 ? -7.140 0.147 33.588 1.00 87.69 233 GLU A O 1
ATOM 1756 N N . LYS A 1 234 ? -5.433 -1.068 32.775 1.00 87.69 234 LYS A N 1
ATOM 1757 C CA . LYS A 1 234 ? -5.508 -0.542 31.402 1.00 87.69 234 LYS A CA 1
ATOM 1758 C C . LYS A 1 234 ? -6.775 -0.968 30.671 1.00 87.69 234 LYS A C 1
ATOM 1760 O O . LYS A 1 234 ? -7.329 -0.193 29.897 1.00 87.69 234 LYS A O 1
ATOM 1765 N N . GLU A 1 235 ? -7.238 -2.195 30.902 1.00 87.06 235 GLU A N 1
ATOM 1766 C CA . GLU A 1 235 ? -8.511 -2.660 30.346 1.00 87.06 235 GLU A CA 1
ATOM 1767 C C . GLU A 1 235 ? -9.667 -1.785 30.856 1.00 87.06 235 GLU A C 1
ATOM 1769 O O . GLU A 1 235 ? -10.500 -1.346 30.066 1.00 87.06 235 GLU A O 1
ATOM 1774 N N . GLN A 1 236 ? -9.674 -1.445 32.151 1.00 86.56 236 GLN A N 1
ATOM 1775 C CA . GLN A 1 236 ? -10.669 -0.550 32.747 1.00 86.56 236 GLN A CA 1
ATOM 1776 C C . GLN A 1 236 ? -10.552 0.903 32.265 1.00 86.56 236 GLN A C 1
ATOM 1778 O O . GLN A 1 236 ? -11.587 1.546 32.091 1.00 86.56 236 GLN A O 1
ATOM 1783 N N . GLU A 1 237 ? -9.342 1.424 32.043 1.00 90.56 237 GLU A N 1
ATOM 1784 C CA . GLU A 1 237 ? -9.122 2.762 31.469 1.00 90.56 237 GLU A CA 1
ATOM 1785 C C . GLU A 1 237 ? -9.737 2.871 30.064 1.00 90.56 237 GLU A C 1
ATOM 1787 O O . GLU A 1 237 ? -10.603 3.718 29.831 1.00 90.56 237 GLU A O 1
ATOM 1792 N N . LEU A 1 238 ? -9.380 1.956 29.155 1.00 90.75 238 LEU A N 1
ATOM 1793 C CA . LEU A 1 238 ? -9.911 1.939 27.786 1.00 90.75 238 LEU A CA 1
ATOM 1794 C C . LEU A 1 238 ? -11.423 1.650 27.752 1.00 90.75 238 LEU A C 1
ATOM 1796 O O . LEU A 1 238 ? -12.157 2.228 26.953 1.00 90.75 238 LEU A O 1
ATOM 1800 N N . LEU A 1 239 ? -11.933 0.802 28.650 1.00 89.06 239 LEU A N 1
ATOM 1801 C CA . LEU A 1 239 ? -13.371 0.553 28.789 1.00 89.06 239 LEU A CA 1
ATOM 1802 C C . LEU A 1 239 ? -14.142 1.819 29.212 1.00 89.06 239 LEU A C 1
ATOM 1804 O O . LEU A 1 239 ? -15.243 2.073 28.713 1.00 89.06 239 LEU A O 1
ATOM 1808 N N . GLN A 1 240 ? -13.574 2.625 30.116 1.00 88.94 240 GLN A N 1
ATOM 1809 C CA . GLN A 1 240 ? -14.149 3.913 30.514 1.00 88.94 240 GLN A CA 1
ATOM 1810 C C . GLN A 1 240 ? -14.115 4.921 29.362 1.00 88.94 240 GLN A C 1
ATOM 1812 O O . GLN A 1 240 ? -15.114 5.604 29.136 1.00 88.94 240 GLN A O 1
ATOM 1817 N N . GLU A 1 241 ? -13.022 4.973 28.598 1.00 91.44 241 GLU A N 1
ATOM 1818 C CA . GLU A 1 241 ? -12.902 5.808 27.397 1.00 91.44 241 GLU A CA 1
ATOM 1819 C C . GLU A 1 241 ? -13.921 5.421 26.314 1.00 91.44 241 GLU A C 1
ATOM 1821 O O . GLU A 1 241 ? -14.580 6.298 25.746 1.00 91.44 241 GLU A O 1
ATOM 1826 N N . LEU A 1 242 ? -14.133 4.118 26.090 1.00 90.06 242 LEU A N 1
ATOM 1827 C CA . LEU A 1 242 ? -15.175 3.610 25.197 1.00 90.06 242 LEU A CA 1
ATOM 1828 C C . LEU A 1 242 ? -16.558 4.098 25.632 1.00 90.06 242 LEU A C 1
ATOM 1830 O O . LEU A 1 242 ? -17.321 4.587 24.803 1.00 90.06 242 LEU A O 1
ATOM 1834 N N . CYS A 1 243 ? -16.884 3.993 26.923 1.00 87.69 243 CYS A N 1
ATOM 1835 C CA . CYS A 1 243 ? -18.174 4.444 27.446 1.00 87.69 243 CYS A CA 1
ATOM 1836 C C . CYS A 1 243 ? -18.334 5.968 27.314 1.00 87.69 243 CYS A C 1
ATOM 1838 O O . CYS A 1 243 ? -19.363 6.434 26.826 1.00 87.69 243 CYS A O 1
ATOM 1840 N N . ALA A 1 244 ? -17.315 6.744 27.695 1.00 87.50 244 ALA A N 1
ATOM 1841 C CA . ALA A 1 244 ? -17.329 8.205 27.631 1.00 87.50 244 ALA A CA 1
ATOM 1842 C C . ALA A 1 244 ? -17.456 8.736 26.193 1.00 87.50 244 ALA A C 1
ATOM 1844 O O . ALA A 1 244 ? -18.161 9.721 25.963 1.00 87.50 244 ALA A O 1
ATOM 1845 N N . THR A 1 245 ? -16.810 8.070 25.233 1.00 88.19 245 THR A N 1
ATOM 1846 C CA . THR A 1 245 ? -16.915 8.365 23.798 1.00 88.19 245 THR A CA 1
ATOM 1847 C C . THR A 1 245 ? -18.283 7.954 23.259 1.00 88.19 245 THR A C 1
ATOM 1849 O O . THR A 1 245 ? -18.971 8.760 22.635 1.00 88.19 245 THR A O 1
ATOM 1852 N N . ALA A 1 246 ? -18.735 6.733 23.561 1.00 86.19 246 ALA A N 1
ATOM 1853 C CA . ALA A 1 246 ? -20.017 6.227 23.084 1.00 86.19 246 ALA A CA 1
ATOM 1854 C C . ALA A 1 246 ? -21.208 7.051 23.591 1.00 86.19 246 ALA A C 1
ATOM 1856 O O . ALA A 1 246 ? -22.182 7.202 22.873 1.00 86.19 246 ALA A O 1
ATOM 1857 N N . ILE A 1 247 ? -21.144 7.628 24.792 1.00 83.94 247 ILE A N 1
ATOM 1858 C CA . ILE A 1 247 ? -22.199 8.502 25.333 1.00 83.94 247 ILE A CA 1
ATOM 1859 C C . ILE A 1 247 ? -22.343 9.825 24.552 1.00 83.94 247 ILE A C 1
ATOM 1861 O O . ILE A 1 247 ? -23.412 10.435 24.579 1.00 83.94 247 ILE A O 1
ATOM 1865 N N . GLN A 1 248 ? -21.298 10.266 23.844 1.00 83.06 248 GLN A N 1
ATOM 1866 C CA . GLN A 1 248 ? -21.306 11.504 23.054 1.00 83.06 248 GLN A CA 1
ATOM 1867 C C . GLN A 1 248 ? -21.794 11.298 21.609 1.00 83.06 248 GLN A C 1
ATOM 1869 O O . GLN A 1 248 ? -22.208 12.266 20.972 1.00 83.06 248 GLN A O 1
ATOM 1874 N N . ASP A 1 249 ? -21.799 10.059 21.105 1.00 81.75 249 ASP A N 1
ATOM 1875 C CA . ASP A 1 249 ? -22.246 9.704 19.753 1.00 81.75 249 ASP A CA 1
ATOM 1876 C C . ASP A 1 249 ? -23.406 8.697 19.803 1.00 81.75 249 ASP A C 1
ATOM 1878 O O . ASP A 1 249 ? -23.273 7.569 20.277 1.00 81.75 249 ASP A O 1
ATOM 1882 N N . GLY A 1 250 ? -24.564 9.075 19.259 1.00 76.19 250 GLY A N 1
ATOM 1883 C CA . GLY A 1 250 ? -25.766 8.244 19.329 1.00 76.19 250 GLY A CA 1
ATOM 1884 C C . GLY A 1 250 ? -25.685 6.887 18.609 1.00 76.19 250 GLY A C 1
ATOM 1885 O O . GLY A 1 250 ? -26.386 5.948 18.999 1.00 76.19 250 GLY A O 1
ATOM 1886 N N . HIS A 1 251 ? -24.839 6.745 17.587 1.00 81.50 251 HIS A N 1
ATOM 1887 C CA . HIS A 1 251 ? -24.619 5.475 16.892 1.00 81.50 251 HIS A CA 1
ATOM 1888 C C . HIS A 1 251 ? -23.689 4.555 17.689 1.00 81.50 251 HIS A C 1
ATOM 1890 O O . HIS A 1 251 ? -23.967 3.354 17.808 1.00 81.50 251 HIS A O 1
ATOM 1896 N N . LEU A 1 252 ? -22.636 5.111 18.293 1.00 85.31 252 LEU A N 1
ATOM 1897 C CA . LEU A 1 252 ? -21.768 4.368 19.208 1.00 85.31 252 LEU A CA 1
ATOM 1898 C C . LEU A 1 252 ? -22.535 3.957 20.476 1.00 85.31 252 LEU A C 1
ATOM 1900 O O . LEU A 1 252 ? -22.457 2.795 20.873 1.00 85.31 252 LEU A O 1
ATOM 1904 N N . PHE A 1 253 ? -23.364 4.839 21.050 1.00 84.06 253 PHE A N 1
ATOM 1905 C CA . PHE A 1 253 ? -24.228 4.516 22.193 1.00 84.06 253 PHE A CA 1
ATOM 1906 C C . PHE A 1 253 ? -25.162 3.337 21.901 1.00 84.06 253 PHE A C 1
ATOM 1908 O O . PHE A 1 253 ? -25.236 2.393 22.687 1.00 84.06 253 PHE A O 1
ATOM 1915 N N . ALA A 1 254 ? -25.859 3.359 20.758 1.00 81.38 254 ALA A N 1
ATOM 1916 C CA . ALA A 1 254 ? -26.755 2.274 20.359 1.00 81.38 254 ALA A CA 1
ATOM 1917 C C . ALA A 1 254 ? -26.004 0.945 20.156 1.00 81.38 254 ALA A C 1
ATOM 1919 O O . ALA A 1 254 ? -26.506 -0.113 20.535 1.00 81.38 254 ALA A O 1
ATOM 1920 N N . SER A 1 255 ? -24.785 1.006 19.612 1.00 84.81 255 SER A N 1
ATOM 1921 C CA . SER A 1 255 ? -23.925 -0.165 19.395 1.00 84.81 255 SER A CA 1
ATOM 1922 C C . SER A 1 255 ? -23.405 -0.753 20.712 1.00 84.81 255 SER A C 1
ATOM 1924 O O . SER A 1 255 ? -23.454 -1.966 20.906 1.00 84.81 255 SER A O 1
ATOM 1926 N N . LEU A 1 256 ? -22.978 0.097 21.653 1.00 86.06 256 LEU A N 1
ATOM 1927 C CA . LEU A 1 256 ? -22.591 -0.307 23.007 1.00 86.06 256 LEU A CA 1
ATOM 1928 C C . LEU A 1 256 ? -23.771 -0.912 23.771 1.00 86.06 256 LEU A C 1
ATOM 1930 O O . LEU A 1 256 ? -23.632 -1.954 24.406 1.00 86.06 256 LEU A O 1
ATOM 1934 N N . LEU A 1 257 ? -24.948 -0.294 23.672 1.00 83.88 257 LEU A N 1
ATOM 1935 C CA . LEU A 1 257 ? -26.165 -0.798 24.297 1.00 83.88 257 LEU A CA 1
ATOM 1936 C C . LEU A 1 257 ? -26.532 -2.192 23.762 1.00 83.88 257 LEU A C 1
ATOM 1938 O O . LEU A 1 257 ? -26.841 -3.078 24.556 1.00 83.88 257 LEU A O 1
ATOM 1942 N N . ALA A 1 258 ? -26.433 -2.413 22.447 1.00 82.31 258 ALA A N 1
ATOM 1943 C CA . ALA A 1 258 ? -26.640 -3.727 21.837 1.00 82.31 258 ALA A CA 1
ATOM 1944 C C . ALA A 1 258 ? -25.619 -4.774 22.324 1.00 82.31 258 ALA A C 1
ATOM 1946 O O . ALA A 1 258 ? -26.008 -5.900 22.630 1.00 82.31 258 ALA A O 1
ATOM 1947 N N . ALA A 1 259 ? -24.339 -4.405 22.457 1.00 83.38 259 ALA A N 1
ATOM 1948 C CA . ALA A 1 259 ? -23.301 -5.294 22.982 1.00 83.38 259 ALA A CA 1
ATOM 1949 C C . ALA A 1 259 ? -23.540 -5.666 24.461 1.00 83.38 259 ALA A C 1
ATOM 1951 O O . ALA A 1 259 ? -23.447 -6.835 24.831 1.00 83.38 259 ALA A O 1
ATOM 1952 N N . VAL A 1 260 ? -23.921 -4.700 25.307 1.00 83.38 260 VAL A N 1
ATOM 1953 C CA . VAL A 1 260 ? -24.253 -4.931 26.729 1.00 83.38 260 VAL A CA 1
ATOM 1954 C C . VAL A 1 260 ? -25.503 -5.802 26.894 1.00 83.38 260 VAL A C 1
ATOM 1956 O O . VAL A 1 260 ? -25.565 -6.611 27.818 1.00 83.38 260 VAL A O 1
ATOM 1959 N N . LEU A 1 261 ? -26.493 -5.652 26.010 1.00 78.50 261 LEU A N 1
ATOM 1960 C CA . LEU A 1 261 ? -27.732 -6.437 26.011 1.00 78.50 261 LEU A CA 1
ATOM 1961 C C . LEU A 1 261 ? -27.590 -7.807 25.321 1.00 78.50 261 LEU A C 1
ATOM 1963 O O . LEU A 1 261 ? -28.539 -8.593 25.338 1.00 78.50 261 LEU A O 1
ATOM 1967 N N . SER A 1 262 ? -26.432 -8.120 24.728 1.00 77.44 262 SER A N 1
ATOM 1968 C CA . SER A 1 262 ? -26.237 -9.376 24.005 1.00 77.44 262 SER A CA 1
ATOM 1969 C C . SER A 1 262 ? -26.223 -10.590 24.950 1.00 77.44 262 SER A C 1
ATOM 1971 O O . SER A 1 262 ? -25.434 -10.631 25.901 1.00 77.44 262 SER A O 1
ATOM 1973 N N . PRO A 1 263 ? -27.011 -11.649 24.672 1.00 63.94 263 PRO A N 1
ATOM 1974 C CA . PRO A 1 263 ? -27.021 -12.865 25.486 1.00 63.94 263 PRO A CA 1
ATOM 1975 C C . PRO A 1 263 ? -25.735 -13.702 25.358 1.00 63.94 263 PRO A C 1
ATOM 1977 O O . PRO A 1 263 ? -25.550 -14.645 26.123 1.00 63.94 263 PRO A O 1
ATOM 1980 N N . SER A 1 264 ? -24.848 -13.389 24.404 1.00 58.12 264 SER A N 1
ATOM 1981 C CA . SER A 1 264 ? -23.603 -14.133 24.150 1.00 58.12 264 SER A CA 1
ATOM 1982 C C . SER A 1 264 ? -22.445 -13.787 25.094 1.00 58.12 264 SER A C 1
ATOM 1984 O O . SER A 1 264 ? -21.377 -14.381 24.974 1.00 58.12 264 SER A O 1
ATOM 1986 N N . GLY A 1 265 ? -22.641 -12.830 26.003 1.00 56.41 265 GLY A N 1
ATOM 1987 C CA . GLY A 1 265 ? -21.606 -12.289 26.881 1.00 56.41 265 GLY A CA 1
ATOM 1988 C C . GLY A 1 265 ? -21.641 -10.768 26.843 1.00 56.41 265 GLY A C 1
ATOM 1989 O O . GLY A 1 265 ? -21.046 -10.161 25.958 1.00 56.41 265 GLY A O 1
ATOM 1990 N N . GLY A 1 266 ? -22.368 -10.165 27.785 1.00 65.06 266 GLY A N 1
ATOM 1991 C CA . GLY A 1 266 ? -22.406 -8.712 27.932 1.00 65.06 266 GLY A CA 1
ATOM 1992 C C . GLY A 1 266 ? -21.043 -8.148 28.344 1.00 65.06 266 GLY A C 1
ATOM 1993 O O . GLY A 1 266 ? -20.223 -8.846 28.945 1.00 65.06 266 GLY A O 1
ATOM 1994 N N . VAL A 1 267 ? -20.818 -6.872 28.035 1.00 71.88 267 VAL A N 1
ATOM 1995 C CA . VAL A 1 267 ? -19.557 -6.169 28.310 1.00 71.88 267 VAL A CA 1
ATOM 1996 C C . VAL A 1 267 ? -19.199 -6.249 29.808 1.00 71.88 267 VAL A C 1
ATOM 1998 O O . VAL A 1 267 ? -20.015 -5.840 30.643 1.00 71.88 267 VAL A O 1
ATOM 2001 N N . PRO A 1 268 ? -18.008 -6.756 30.184 1.00 68.19 268 PRO A N 1
ATOM 2002 C CA . PRO A 1 268 ? -17.638 -6.927 31.586 1.00 68.19 268 PRO A CA 1
ATOM 2003 C C . PRO A 1 268 ? -17.622 -5.583 32.326 1.00 68.19 268 PRO A C 1
ATOM 2005 O O . PRO A 1 268 ? -17.189 -4.563 31.803 1.00 68.19 268 PRO A O 1
ATOM 2008 N N . GLY A 1 269 ? -18.147 -5.565 33.554 1.00 68.38 269 GLY A N 1
ATOM 2009 C CA . GLY A 1 269 ? -18.220 -4.367 34.403 1.00 68.38 269 GLY A CA 1
ATOM 2010 C C . GLY A 1 269 ? -19.297 -3.335 34.026 1.00 68.38 269 GLY A C 1
ATOM 2011 O O . GLY A 1 269 ? -19.778 -2.625 34.912 1.00 68.38 269 GLY A O 1
ATOM 2012 N N . VAL A 1 270 ? -19.744 -3.275 32.767 1.00 73.69 270 VAL A N 1
ATOM 2013 C CA . VAL A 1 270 ? -20.710 -2.270 32.289 1.00 73.69 270 VAL A CA 1
ATOM 2014 C C . VAL A 1 270 ? -22.150 -2.746 32.488 1.00 73.69 270 VAL A C 1
ATOM 2016 O O . VAL A 1 270 ? -22.546 -3.816 32.033 1.00 73.69 270 VAL A O 1
ATOM 2019 N N . LYS A 1 271 ? -22.980 -1.926 33.144 1.00 76.12 271 LYS A N 1
ATOM 2020 C CA . LYS A 1 271 ? -24.424 -2.174 33.282 1.00 76.12 271 LYS A CA 1
ATOM 2021 C C . LYS A 1 271 ? -25.221 -1.187 32.439 1.00 76.12 271 LYS A C 1
ATOM 2023 O O . LYS A 1 271 ? -24.897 -0.005 32.368 1.00 76.12 271 LYS A O 1
ATOM 2028 N N . VAL A 1 272 ? -26.352 -1.643 31.905 1.00 75.00 272 VAL A N 1
ATOM 2029 C CA . VAL A 1 272 ? -27.329 -0.777 31.219 1.00 75.00 272 VAL A CA 1
ATOM 2030 C C . VAL A 1 272 ? -27.705 0.418 32.106 1.00 75.00 272 VAL A C 1
ATOM 2032 O O . VAL A 1 272 ? -27.663 1.563 31.668 1.00 75.00 272 VAL A O 1
ATOM 2035 N N . SER A 1 273 ? -27.970 0.174 33.394 1.00 72.38 273 SER A N 1
ATOM 2036 C CA . SER A 1 273 ? -28.315 1.224 34.359 1.00 72.38 273 SER A CA 1
ATOM 2037 C C . SER A 1 273 ? -27.226 2.283 34.551 1.00 72.38 273 SER A C 1
ATOM 2039 O O . SER A 1 273 ? -27.564 3.434 34.800 1.00 72.38 273 SER A O 1
ATOM 2041 N N . THR A 1 274 ? -25.939 1.924 34.454 1.00 76.25 274 THR A N 1
ATOM 2042 C CA . THR A 1 274 ? -24.841 2.893 34.607 1.00 76.25 274 THR A CA 1
ATOM 2043 C C . THR A 1 274 ? -24.649 3.725 33.343 1.00 76.25 274 THR A C 1
ATOM 2045 O O . THR A 1 274 ? -24.441 4.927 33.460 1.00 76.25 274 THR A O 1
ATOM 2048 N N . LEU A 1 275 ? -24.829 3.139 32.152 1.00 74.75 275 LEU A N 1
ATOM 2049 C CA . LEU A 1 275 ? -24.800 3.889 30.888 1.00 74.75 275 LEU A CA 1
ATOM 2050 C C . LEU A 1 275 ? -25.905 4.954 30.831 1.00 74.75 275 LEU A C 1
ATOM 2052 O O . LEU A 1 275 ? -25.632 6.110 30.523 1.00 74.75 275 LEU A O 1
ATOM 2056 N N . PHE A 1 276 ? -27.142 4.605 31.206 1.00 72.75 276 PHE A N 1
ATOM 2057 C CA . PHE A 1 276 ? -28.247 5.574 31.235 1.00 72.75 276 PHE A CA 1
ATOM 2058 C C . PHE A 1 276 ? -28.096 6.656 32.316 1.00 72.75 276 PHE A C 1
ATOM 2060 O O . PHE A 1 276 ? -28.602 7.759 32.135 1.00 72.75 276 PHE A O 1
ATOM 2067 N N . GLN A 1 277 ? -27.391 6.380 33.419 1.00 74.50 277 GLN A N 1
ATOM 2068 C CA . GLN A 1 277 ? -27.085 7.385 34.451 1.00 74.50 277 GLN A CA 1
ATOM 2069 C C . GLN A 1 277 ? -25.993 8.380 34.034 1.00 74.50 277 GLN A C 1
ATOM 2071 O O . GLN A 1 277 ? -25.903 9.451 34.628 1.00 74.50 277 GLN A O 1
ATOM 2076 N N . GLN A 1 278 ? -25.167 8.034 33.043 1.00 73.38 278 GLN A N 1
ATOM 2077 C CA . GLN A 1 278 ? -24.066 8.869 32.553 1.00 73.38 278 GLN A CA 1
ATOM 2078 C C . GLN A 1 278 ? -24.439 9.711 31.318 1.00 73.38 278 GLN A C 1
ATOM 2080 O O . GLN A 1 278 ? -23.632 10.530 30.881 1.00 73.38 278 GLN A O 1
ATOM 2085 N N . LEU A 1 279 ? -25.651 9.555 30.769 1.00 67.56 279 LEU A N 1
ATOM 2086 C CA . LEU A 1 279 ? -26.152 10.394 29.676 1.00 67.56 279 LEU A CA 1
ATOM 2087 C C . LEU A 1 279 ? -26.243 11.874 30.104 1.00 67.56 279 LEU A C 1
ATOM 2089 O O . LEU A 1 279 ? -26.853 12.172 31.136 1.00 67.56 279 LEU A O 1
ATOM 2093 N N . PRO A 1 280 ? -25.705 12.823 29.312 1.00 64.75 280 PRO A N 1
ATOM 2094 C CA . PRO A 1 280 ? -25.856 14.245 29.583 1.00 64.75 280 PRO A CA 1
ATOM 2095 C C . PRO A 1 280 ? -27.335 14.668 29.581 1.00 64.75 280 PRO A C 1
ATOM 2097 O O . PRO A 1 280 ? -28.098 14.249 28.705 1.00 64.75 280 PRO A O 1
ATOM 2100 N N . PRO A 1 281 ? -27.768 15.533 30.516 1.00 57.56 281 PRO A N 1
ATOM 2101 C CA . PRO A 1 281 ? -29.148 16.000 30.557 1.00 57.56 281 PRO A CA 1
ATOM 2102 C C . PRO A 1 281 ? -29.485 16.795 29.287 1.00 57.56 281 PRO A C 1
ATOM 2104 O O . PRO A 1 281 ? -28.907 17.850 29.035 1.00 57.56 281 PRO A O 1
ATOM 2107 N N . GLY A 1 282 ? -30.443 16.290 28.505 1.00 55.16 282 GLY A N 1
ATOM 2108 C CA . GLY A 1 282 ? -30.888 16.893 27.241 1.00 55.16 282 GLY A CA 1
ATOM 2109 C C . GLY A 1 282 ? -30.453 16.148 25.974 1.00 55.16 282 GLY A C 1
ATOM 2110 O O . GLY A 1 282 ? -30.922 16.502 24.897 1.00 55.16 282 GLY A O 1
ATOM 2111 N N . LEU A 1 283 ? -29.622 15.105 26.081 1.00 59.88 283 LEU A N 1
ATOM 2112 C CA . LEU A 1 283 ? -29.382 14.171 24.978 1.00 59.88 283 LEU A CA 1
ATOM 2113 C C . LEU A 1 283 ? -30.559 13.186 24.885 1.00 59.88 283 LEU A C 1
ATOM 2115 O O . LEU A 1 283 ? -30.798 12.398 25.802 1.00 59.88 283 LEU A O 1
ATOM 2119 N N . GLU A 1 284 ? -31.321 13.250 23.791 1.00 62.22 284 GLU A N 1
ATOM 2120 C CA . GLU A 1 284 ? -32.367 12.263 23.516 1.00 62.22 284 GLU A CA 1
ATOM 2121 C C . GLU A 1 284 ? -31.730 10.889 23.282 1.00 62.22 284 GLU A C 1
ATOM 2123 O O . GLU A 1 284 ? -30.742 10.765 22.555 1.00 62.22 284 GLU A O 1
ATOM 2128 N N . VAL A 1 285 ? -32.304 9.841 23.885 1.00 63.50 285 VAL A N 1
ATOM 2129 C CA . VAL A 1 285 ? -31.853 8.465 23.644 1.00 63.50 285 VAL A CA 1
ATOM 2130 C C . VAL A 1 285 ? -31.992 8.190 22.141 1.00 63.50 285 VAL A C 1
ATOM 2132 O O . VAL A 1 285 ? -33.104 8.326 21.621 1.00 63.50 285 VAL A O 1
ATOM 2135 N N . PRO A 1 286 ? -30.912 7.808 21.432 1.00 61.41 286 PRO A N 1
ATOM 2136 C CA . PRO A 1 286 ? -30.931 7.670 19.980 1.00 61.41 286 PRO A CA 1
ATOM 2137 C C . PRO A 1 286 ? -32.081 6.775 19.534 1.00 61.41 286 PRO A C 1
ATOM 2139 O O . PRO A 1 286 ? -32.298 5.710 20.113 1.00 61.41 286 PRO A O 1
ATOM 2142 N N . THR A 1 287 ? -32.812 7.156 18.486 1.00 60.81 287 THR A N 1
ATOM 2143 C CA . THR A 1 287 ? -34.031 6.433 18.077 1.00 60.81 287 THR A CA 1
ATOM 2144 C C . THR A 1 287 ? -33.748 4.959 17.756 1.00 60.81 287 THR A C 1
ATOM 2146 O O . THR A 1 287 ? -34.594 4.102 17.995 1.00 60.81 287 THR A O 1
ATOM 2149 N N . ALA A 1 288 ? -32.528 4.646 17.302 1.00 55.44 288 ALA A N 1
ATOM 2150 C CA . ALA A 1 288 ? -32.023 3.284 17.126 1.00 55.44 288 ALA A CA 1
ATOM 2151 C C . ALA A 1 288 ? -31.842 2.514 18.454 1.00 55.44 288 ALA A C 1
ATOM 2153 O O . ALA A 1 288 ? -32.207 1.344 18.532 1.00 55.44 288 ALA A O 1
ATOM 2154 N N . ALA A 1 289 ? -31.338 3.164 19.508 1.00 59.59 289 ALA A N 1
ATOM 2155 C CA . ALA A 1 289 ? -31.232 2.587 20.850 1.00 59.59 289 ALA A CA 1
ATOM 2156 C C . ALA A 1 289 ? -32.620 2.361 21.481 1.00 59.59 289 ALA A C 1
ATOM 2158 O O . ALA A 1 289 ? -32.855 1.325 22.099 1.00 59.59 289 ALA A O 1
ATOM 2159 N N . VAL A 1 290 ? -33.567 3.284 21.264 1.00 62.97 290 VAL A N 1
ATOM 2160 C CA . VAL A 1 290 ? -34.973 3.110 21.677 1.00 62.97 290 VAL A CA 1
ATOM 2161 C C . VAL A 1 290 ? -35.623 1.943 20.926 1.00 62.97 290 VAL A C 1
ATOM 2163 O O . VAL A 1 290 ? -36.268 1.105 21.549 1.00 62.97 290 VAL A O 1
ATOM 2166 N N . ALA A 1 291 ? -35.422 1.838 19.609 1.00 60.44 291 ALA A N 1
ATOM 2167 C CA . ALA A 1 291 ? -35.940 0.728 18.810 1.00 60.44 291 ALA A CA 1
ATOM 2168 C C . ALA A 1 291 ? -35.364 -0.632 19.245 1.00 60.44 291 ALA A C 1
ATOM 2170 O O . ALA A 1 291 ? -36.115 -1.599 19.336 1.00 60.44 291 ALA A O 1
ATOM 2171 N N . LEU A 1 292 ? -34.068 -0.694 19.577 1.00 60.91 292 LEU A N 1
ATOM 2172 C CA . LEU A 1 292 ? -33.429 -1.885 20.147 1.00 60.91 292 LEU A CA 1
ATOM 2173 C C . LEU A 1 292 ? -34.072 -2.297 21.479 1.00 60.91 292 LEU A C 1
ATOM 2175 O O . LEU A 1 292 ? -34.464 -3.452 21.627 1.00 60.91 292 LEU A O 1
ATOM 2179 N N . LEU A 1 293 ? -34.256 -1.355 22.410 1.00 63.19 293 LEU A N 1
ATOM 2180 C CA . LEU A 1 293 ? -34.906 -1.613 23.704 1.00 63.19 293 LEU A CA 1
ATOM 2181 C C . LEU A 1 293 ? -36.368 -2.065 23.581 1.00 63.19 293 LEU A C 1
ATOM 2183 O O . LEU A 1 293 ? -36.845 -2.794 24.441 1.00 63.19 293 LEU A O 1
ATOM 2187 N N . LEU A 1 294 ? -37.074 -1.639 22.530 1.00 60.28 294 LEU A N 1
ATOM 2188 C CA . LEU A 1 294 ? -38.450 -2.055 22.227 1.00 60.28 294 LEU A CA 1
ATOM 2189 C C . LEU A 1 294 ? -38.535 -3.380 21.444 1.00 60.28 294 LEU A C 1
ATOM 2191 O O . LEU A 1 294 ? -39.638 -3.859 21.189 1.00 60.28 294 LEU A O 1
ATOM 2195 N N . SER A 1 295 ? -37.395 -3.946 21.031 1.00 58.72 295 SER A N 1
ATOM 2196 C CA . SER A 1 295 ? -37.303 -5.209 20.279 1.00 58.72 295 SER A CA 1
ATOM 2197 C C . SER A 1 295 ? -36.861 -6.415 21.122 1.00 58.72 295 SER A C 1
ATOM 2199 O O . SER A 1 295 ? -36.734 -7.516 20.582 1.00 58.72 295 SER A O 1
ATOM 2201 N N . LEU A 1 296 ? -36.640 -6.194 22.423 1.00 56.59 296 LEU A N 1
ATOM 2202 C CA . LEU A 1 296 ? -36.291 -7.182 23.451 1.00 56.59 296 LEU A CA 1
ATOM 2203 C C . LEU A 1 296 ? -37.520 -7.575 24.289 1.00 56.59 296 LEU A C 1
ATOM 2205 O O . LEU A 1 296 ? -37.582 -8.764 24.671 1.00 56.59 296 LEU A O 1
#

InterPro domains:
  IPR045111 Vacuolar protein sorting-associated protein Vps41/Vps8 [PTHR12616] (27-164)

Foldseek 3Di:
DPPPPPPDDDDDDDDDDDDDDDDPPPPLPVQLVVLQVVLVVCVVVVNLLSSLVSCLVSLHPCNLVSLQVQLVVVDQSVCCLVSVLSVCVSPLPSVLLSCLQRCVNVPLVSNLVSCPVVHLVSVLVSLVSNCVRPVPSSLVCLLVNLLSCLVPPVVCNLVSLVVNVVVCVVVPDDPPPSVVSLLVSLLSSLDLSSLVNCLVVLNLVSSLCSCVPSVVHLPSNLVSLVSNPDDPVVSVVSVVVLLVSLLVDLVSVLNLLCQQPDPVDHRPPDDPVVSVVPRDPPDDNRVSSVVVVVVD

pLDDT: mean 78.56, std 17.18, range [29.75, 95.38]

Radius of gyration: 28.77 Å; chains: 1; bounding box: 66×39×77 Å

Sequence (296 aa):
MAALQRALRPEGSIESGEGPAWEPQAENCEESGASEVLASLHEARGDATSALRLLAAAGSQRVFALLRRHLGQGADLGAVSAVLPRLVALDPGQMADLAALHPESLKPAELLAALAPHGPAWELRYLRLLAWRSPDAAKHFRDRMVQLTAELRPHHLRPALMQSASDEKEESSSTSSVHGTWLEAAWASGSREAASALLALGHPEQAFHLQLFEIGSVQGALDVLTEARLPEEKEQELLQELCATAIQDGHLFASLLAAVLSPSGGVPGVKVSTLFQQLPPGLEVPTAAVALLLSL

Secondary structure (DSSP, 8-state):
--SSSSS------------------TTHHHHHHHHHHHHHHHHHTT-HHHHHHHHHHTT-THHHHHHHHHHTTT---TTHHHHHHHHHHH-HHHHHHHHHH-TTTS-HHHHHHHHGGG-HHHHHHHHHHHHHH-HHHHHTTHHHHHHHHHHH-GGGHHHHHHHHHHHTTTSTT-HHHHHHHHHHHHHHHT-HHHHHHHHHHT-HHHHHHIIIIIS--HHHHHHHHHHHT--HHHHHHHHHHHHHHHTT-HHHHHHHHHHHT-TT-PPTT--HHHHHHSSPTT-PPPHHHHHHHT--

Organism: NCBI:txid1628268